Protein AF-A0A7R9TLW1-F1 (afdb_monomer_lite)

Organism: Micromonas pusilla (NCBI:txid38833)

Foldseek 3Di:
DPPPVVVVVVVVVVVVVPPPDDDDDDDDDDDDDDDPDDDDDDDDDDPPPPDPPPDPQDAAPVNLQADPDPPRLSQPDPPDQFDPDWAFPDDDPQWTWTWTDDVPFTKIKTFGDDDDPVNLVLLSVLSSVLCVDDDQQAFHWNHWRNDPDGTITITGDQPQAFQLCCLAVVVDADDPVLLVQQLVSVVVVLVSQVVVQKDQQADARNQWTHHPVRHTHGHDSSLIDGLVVLVVVVVCVVQVDDDPVRDDDDDDDPPPPVPDDDDPCVLVVNQLDYDPQLADPCSVVVHHDDSVSNVSSSVSRSVCSNPSND

Sequence (310 aa):
RERRGRRARRREERAESAVRGRRRADRPRPSPSPSSSSPPPPPGSDPRAPSARAMPASTCFRECCVSDGDGAVNLREPAENFTPGMRLVHDGPASAVFAGRFGDVAVAVKKPRLHTKTEIDRYHVELRLMLSLRHPNVLTVCAARAHPPEYFLVFPWQAHGSVAHLTHDAGWRPTTPALLKLLRETAAALEYLHARGIVHRDVKPANVLMGADMVARLADFGLAEEEAALRASLQAAIYSTEDLEGKTVDGRYVTVPAGSSAPSGGFQRQHMVGSLAYMAPEVLMRRVATYDADAYAFGVYACEVATGVA

Radius of gyration: 31.6 Å; chains: 1; bounding box: 71×86×100 Å

pLDDT: mean 72.35, std 22.94, range [27.95, 98.56]

Structure (mmCIF, N/CA/C/O backbone):
data_AF-A0A7R9TLW1-F1
#
_entry.id   AF-A0A7R9TLW1-F1
#
loop_
_atom_site.group_PDB
_atom_site.id
_atom_site.type_symbol
_atom_site.label_atom_id
_atom_site.label_alt_id
_atom_site.label_comp_id
_atom_site.label_asym_id
_atom_site.label_entity_id
_atom_site.label_seq_id
_atom_site.pdbx_PDB_ins_code
_atom_site.Cartn_x
_atom_site.Cartn_y
_atom_site.Cartn_z
_atom_site.occupancy
_atom_site.B_iso_or_equiv
_atom_site.auth_seq_id
_atom_site.auth_comp_id
_atom_site.auth_asym_id
_atom_site.auth_atom_id
_atom_site.pdbx_PDB_model_num
ATOM 1 N N . ARG A 1 1 ? 17.643 -27.384 75.549 1.00 58.06 1 ARG A N 1
ATOM 2 C CA . ARG A 1 1 ? 17.333 -27.079 74.128 1.00 58.06 1 ARG A CA 1
ATOM 3 C C . ARG A 1 1 ? 17.560 -28.261 73.160 1.00 58.06 1 ARG A C 1
ATOM 5 O O . ARG A 1 1 ? 17.249 -28.108 71.993 1.00 58.06 1 ARG A O 1
ATOM 12 N N . GLU A 1 2 ? 17.930 -29.470 73.609 1.00 55.62 2 GLU A N 1
ATOM 13 C CA . GLU A 1 2 ? 18.156 -30.629 72.708 1.00 55.62 2 GLU A CA 1
ATOM 14 C C . GLU A 1 2 ? 17.004 -31.651 72.593 1.00 55.62 2 GLU A C 1
ATOM 16 O O . GLU A 1 2 ? 17.060 -32.565 71.774 1.00 55.62 2 GLU A O 1
ATOM 21 N N . ARG A 1 3 ? 15.907 -31.514 73.351 1.00 54.44 3 ARG A N 1
ATOM 22 C CA . ARG A 1 3 ? 14.790 -32.488 73.311 1.00 54.44 3 ARG A CA 1
ATOM 23 C C . ARG A 1 3 ? 13.669 -32.172 72.308 1.00 54.44 3 ARG A C 1
ATOM 25 O O . ARG A 1 3 ? 12.801 -33.015 72.103 1.00 54.44 3 ARG A O 1
ATOM 32 N N . ARG A 1 4 ? 13.691 -31.010 71.639 1.00 57.06 4 ARG A N 1
ATOM 33 C CA . ARG A 1 4 ? 12.694 -30.640 70.607 1.00 57.06 4 ARG A CA 1
ATOM 34 C C . ARG A 1 4 ? 13.120 -30.953 69.161 1.00 57.06 4 ARG A C 1
ATOM 36 O O . ARG A 1 4 ? 12.247 -31.108 68.321 1.00 57.06 4 ARG A O 1
ATOM 43 N N . GLY A 1 5 ? 14.412 -31.163 68.882 1.00 54.97 5 GLY A N 1
ATOM 44 C CA . GLY A 1 5 ? 14.903 -31.525 67.536 1.00 54.97 5 GLY A CA 1
ATOM 45 C C . GLY A 1 5 ? 14.776 -33.014 67.172 1.00 54.97 5 GLY A C 1
ATOM 46 O O . GLY A 1 5 ? 14.662 -33.363 66.002 1.00 54.97 5 GLY A O 1
ATOM 47 N N . ARG A 1 6 ? 14.722 -33.919 68.162 1.00 56.03 6 ARG A N 1
ATOM 48 C CA . ARG A 1 6 ? 14.677 -35.379 67.923 1.00 56.03 6 ARG A CA 1
ATOM 49 C C . ARG A 1 6 ? 13.279 -35.943 67.615 1.00 56.03 6 ARG A C 1
ATOM 51 O O . ARG A 1 6 ? 13.178 -37.085 67.175 1.00 56.03 6 ARG A O 1
ATOM 58 N N . ARG A 1 7 ? 12.203 -35.170 67.823 1.00 56.31 7 ARG A N 1
ATOM 59 C CA . ARG A 1 7 ? 10.819 -35.580 67.495 1.00 56.31 7 ARG A CA 1
ATOM 60 C C . ARG A 1 7 ? 10.363 -35.173 66.087 1.00 56.31 7 ARG A C 1
ATOM 62 O O . ARG A 1 7 ? 9.437 -35.798 65.585 1.00 56.31 7 ARG A O 1
ATOM 69 N N . ALA A 1 8 ? 11.025 -34.207 65.444 1.00 55.53 8 ALA A N 1
ATOM 70 C CA . ALA A 1 8 ? 10.722 -33.810 64.064 1.00 55.53 8 ALA A CA 1
ATOM 71 C C . ALA A 1 8 ? 11.315 -34.797 63.038 1.00 55.53 8 ALA A C 1
ATOM 73 O O . ALA A 1 8 ? 10.590 -35.291 62.182 1.00 55.53 8 ALA A O 1
ATOM 74 N N . ARG A 1 9 ? 12.575 -35.229 63.219 1.00 55.88 9 ARG A N 1
ATOM 75 C CA . ARG A 1 9 ? 13.236 -36.195 62.311 1.00 55.88 9 ARG A CA 1
ATOM 76 C C . ARG A 1 9 ? 12.608 -37.598 62.267 1.00 55.88 9 ARG A C 1
ATOM 78 O O . ARG A 1 9 ? 12.729 -38.281 61.265 1.00 55.88 9 ARG A O 1
ATOM 85 N N . ARG A 1 10 ? 11.890 -38.033 63.314 1.00 57.00 10 ARG A N 1
ATOM 86 C CA . ARG A 1 10 ? 11.230 -39.360 63.351 1.00 57.00 10 ARG A CA 1
ATOM 87 C C . ARG A 1 10 ? 9.858 -39.416 62.660 1.00 57.00 10 ARG A C 1
ATOM 89 O O . ARG A 1 10 ? 9.286 -40.503 62.573 1.00 57.00 10 ARG A O 1
ATOM 96 N N . ARG A 1 11 ? 9.306 -38.278 62.213 1.00 56.06 11 ARG A N 1
ATOM 97 C CA . ARG A 1 11 ? 8.036 -38.229 61.464 1.00 56.06 11 ARG A CA 1
ATOM 98 C C . ARG A 1 11 ? 8.233 -38.163 59.945 1.00 56.06 11 ARG A C 1
ATOM 100 O O . ARG A 1 11 ? 7.393 -38.715 59.247 1.00 56.06 11 ARG A O 1
ATOM 107 N N . GLU A 1 12 ? 9.340 -37.606 59.451 1.00 53.44 12 GLU A N 1
ATOM 108 C CA . GLU A 1 12 ? 9.666 -37.604 58.011 1.00 53.44 12 GLU A CA 1
ATOM 109 C C . GLU A 1 12 ? 10.127 -38.982 57.505 1.00 53.44 12 GLU A C 1
ATOM 111 O O . GLU A 1 12 ? 9.624 -39.455 56.490 1.00 53.44 12 GLU A O 1
ATOM 116 N N . GLU A 1 13 ? 10.941 -39.722 58.267 1.00 53.66 13 GLU A N 1
ATOM 117 C CA . GLU A 1 13 ? 11.416 -41.061 57.854 1.00 53.66 13 GLU A CA 1
ATOM 118 C C . GLU A 1 13 ? 10.307 -42.139 57.803 1.00 53.66 13 GLU A C 1
ATOM 120 O O . GLU A 1 13 ? 10.484 -43.192 57.191 1.00 53.66 13 GLU A O 1
ATOM 125 N N . ARG A 1 14 ? 9.134 -41.895 58.411 1.00 53.69 14 ARG A N 1
ATOM 126 C CA . ARG A 1 14 ? 7.968 -42.803 58.334 1.00 53.69 14 ARG A CA 1
ATOM 127 C C . ARG A 1 14 ? 7.027 -42.510 57.162 1.00 53.69 14 ARG A C 1
ATOM 129 O O . ARG A 1 14 ? 6.174 -43.348 56.883 1.00 53.69 14 ARG A O 1
ATOM 136 N N . ALA A 1 15 ? 7.178 -41.375 56.478 1.00 49.75 15 ALA A N 1
ATOM 137 C CA . ALA A 1 15 ? 6.348 -41.018 55.327 1.00 49.75 15 ALA A CA 1
ATOM 138 C C . ALA A 1 15 ? 6.947 -41.497 53.988 1.00 49.75 15 ALA A C 1
ATOM 140 O O . ALA A 1 15 ? 6.199 -41.838 53.076 1.00 49.75 15 ALA A O 1
ATOM 141 N N . GLU A 1 16 ? 8.275 -41.626 53.878 1.00 49.38 16 GLU A N 1
ATOM 142 C CA . GLU A 1 16 ? 8.933 -42.029 52.619 1.00 49.38 16 GLU A CA 1
ATOM 143 C C . GLU A 1 16 ? 9.051 -43.551 52.405 1.00 49.38 16 GLU A C 1
ATOM 145 O O . GLU A 1 16 ? 9.259 -44.009 51.281 1.00 49.38 16 GLU A O 1
ATOM 150 N N . SER A 1 17 ? 8.838 -44.372 53.440 1.00 47.97 17 SER A N 1
ATOM 151 C CA . SER A 1 17 ? 8.899 -45.841 53.320 1.00 47.97 17 SER A CA 1
ATOM 152 C C . SER A 1 17 ? 7.581 -46.483 52.832 1.00 47.97 17 SER A C 1
ATOM 154 O O . SER A 1 17 ? 7.566 -47.645 52.431 1.00 47.97 17 SER A O 1
ATOM 156 N N . ALA A 1 18 ? 6.473 -45.732 52.780 1.00 48.38 18 ALA A N 1
ATOM 157 C CA . ALA A 1 18 ? 5.151 -46.254 52.404 1.00 48.38 18 ALA A CA 1
ATOM 158 C C . ALA A 1 18 ? 4.825 -46.191 50.892 1.00 48.38 18 ALA A C 1
ATOM 160 O O . ALA A 1 18 ? 3.780 -46.687 50.480 1.00 48.38 18 ALA A O 1
ATOM 161 N N . VAL A 1 19 ? 5.701 -45.622 50.049 1.00 49.56 19 VAL A N 1
ATOM 162 C CA . VAL A 1 19 ? 5.395 -45.352 48.621 1.00 49.56 19 VAL A CA 1
ATOM 163 C C . VAL A 1 19 ? 6.225 -46.197 47.629 1.00 49.56 19 VAL A C 1
ATOM 165 O O . VAL A 1 19 ? 5.954 -46.188 46.432 1.00 49.56 19 VAL A O 1
ATOM 168 N N . ARG A 1 20 ? 7.200 -47.006 48.075 1.00 47.53 20 ARG A N 1
ATOM 169 C CA . ARG A 1 20 ? 8.130 -47.724 47.164 1.00 47.53 20 ARG A CA 1
ATOM 170 C C . ARG A 1 20 ? 8.149 -49.255 47.240 1.00 47.53 20 ARG A C 1
ATOM 172 O O . ARG A 1 20 ? 9.098 -49.874 46.771 1.00 47.53 20 ARG A O 1
ATOM 179 N N . GLY A 1 21 ? 7.093 -49.895 47.732 1.00 44.94 21 GLY A N 1
ATOM 180 C CA . GLY A 1 21 ? 7.057 -51.358 47.820 1.00 44.94 21 GLY A CA 1
ATOM 181 C C . GLY A 1 21 ? 5.678 -51.947 47.590 1.00 44.94 21 GLY A C 1
ATOM 182 O O . GLY A 1 21 ? 5.016 -52.283 48.561 1.00 44.94 21 GLY A O 1
ATOM 183 N N . ARG A 1 22 ? 5.264 -52.064 46.320 1.00 40.69 22 ARG A N 1
ATOM 184 C CA . ARG A 1 22 ? 4.324 -53.082 45.793 1.00 40.69 22 ARG A CA 1
ATOM 185 C C . ARG A 1 22 ? 4.201 -52.931 44.269 1.00 40.69 22 ARG A C 1
ATOM 187 O O . ARG A 1 22 ? 3.174 -52.558 43.717 1.00 40.69 22 ARG A O 1
ATOM 194 N N . ARG A 1 23 ? 5.305 -53.213 43.571 1.00 40.66 23 ARG A N 1
ATOM 195 C CA . ARG A 1 23 ? 5.254 -53.754 42.207 1.00 40.66 23 ARG A CA 1
ATOM 196 C C . ARG A 1 23 ? 5.308 -55.278 42.326 1.00 40.66 23 ARG A C 1
ATOM 198 O O . ARG A 1 23 ? 6.180 -55.774 43.030 1.00 40.66 23 ARG A O 1
ATOM 205 N N . ARG A 1 24 ? 4.487 -55.940 41.504 1.00 36.34 24 ARG A N 1
ATOM 206 C CA . ARG A 1 24 ? 4.525 -57.345 41.041 1.00 36.34 24 ARG A CA 1
ATOM 207 C C . ARG A 1 24 ? 3.544 -58.325 41.701 1.00 36.34 24 ARG A C 1
ATOM 209 O O . ARG A 1 24 ? 3.477 -58.426 42.915 1.00 36.34 24 ARG A O 1
ATOM 216 N N . ALA A 1 25 ? 2.920 -59.079 40.788 1.00 37.00 25 ALA A N 1
ATOM 217 C CA . ALA A 1 25 ? 2.085 -60.273 40.924 1.00 37.00 25 ALA A CA 1
ATOM 218 C C . ALA A 1 25 ? 0.644 -60.047 41.415 1.00 37.00 25 ALA A C 1
ATOM 220 O O . ALA A 1 25 ? 0.382 -60.009 42.604 1.00 37.00 25 ALA A O 1
ATOM 221 N N . ASP A 1 26 ? -0.294 -59.862 40.479 1.00 35.47 26 ASP A N 1
ATOM 222 C CA . ASP A 1 26 ? -1.123 -60.987 40.023 1.00 35.47 26 ASP A CA 1
ATOM 223 C C . ASP A 1 26 ? -1.904 -60.628 38.746 1.00 35.47 26 ASP A C 1
ATOM 225 O O . ASP A 1 26 ? -2.559 -59.592 38.645 1.00 35.47 26 ASP A O 1
ATOM 229 N N . ARG A 1 27 ? -1.782 -61.491 37.732 1.00 38.25 27 ARG A N 1
ATOM 230 C CA . ARG A 1 27 ? -2.639 -61.547 36.538 1.00 38.25 27 ARG A CA 1
ATOM 231 C C . ARG A 1 27 ? -3.479 -62.817 36.662 1.00 38.25 27 ARG A C 1
ATOM 233 O O . ARG A 1 27 ? -2.895 -63.887 36.812 1.00 38.25 27 ARG A O 1
ATOM 240 N N . PRO A 1 28 ? -4.797 -62.725 36.445 1.00 35.94 28 PRO A N 1
ATOM 241 C CA . PRO A 1 28 ? -5.417 -63.569 35.418 1.00 35.94 28 PRO A CA 1
ATOM 242 C C . PRO A 1 28 ? -6.167 -62.750 34.349 1.00 35.94 28 PRO A C 1
ATOM 244 O O . PRO A 1 28 ? -6.404 -61.555 34.490 1.00 35.94 28 PRO A O 1
ATOM 247 N N . ARG A 1 29 ? -6.449 -63.419 33.227 1.00 40.66 29 ARG A N 1
ATOM 248 C CA . ARG A 1 29 ? -6.978 -62.923 31.939 1.00 40.66 29 ARG A CA 1
ATOM 249 C C . ARG A 1 29 ? -8.498 -62.612 31.952 1.00 40.66 29 ARG A C 1
ATOM 251 O O . ARG A 1 29 ? -9.167 -62.987 32.907 1.00 40.66 29 ARG A O 1
ATOM 258 N N . PRO A 1 30 ? -9.027 -61.925 30.911 1.00 35.09 30 PRO A N 1
ATOM 259 C CA . PRO A 1 30 ? -10.236 -61.105 30.998 1.00 35.09 30 PRO A CA 1
ATOM 260 C C . PRO A 1 30 ? -11.522 -61.822 30.553 1.00 35.09 30 PRO A C 1
ATOM 262 O O . PRO A 1 30 ? -11.491 -62.701 29.694 1.00 35.09 30 PRO A O 1
ATOM 265 N N . SER A 1 31 ? -12.657 -61.360 31.078 1.00 37.34 31 SER A N 1
ATOM 266 C CA . SER A 1 31 ? -14.019 -61.633 30.595 1.00 37.34 31 SER A CA 1
ATOM 267 C C . SER A 1 31 ? -14.720 -60.302 30.253 1.00 37.34 31 SER A C 1
ATOM 269 O O . SER A 1 31 ? -14.314 -59.259 30.769 1.00 37.34 31 SER A O 1
ATOM 271 N N . PRO A 1 32 ? -15.699 -60.299 29.331 1.00 38.09 32 PRO A N 1
ATOM 272 C CA . PRO A 1 32 ? -15.930 -59.193 28.405 1.00 38.09 32 PRO A CA 1
ATOM 273 C C . PRO A 1 32 ? -16.704 -58.032 29.038 1.00 38.09 32 PRO A C 1
ATOM 275 O O . PRO A 1 32 ? -17.693 -58.229 29.740 1.00 38.09 32 PRO A O 1
ATOM 278 N N . SER A 1 33 ? -16.257 -56.810 28.756 1.00 39.19 33 SER A N 1
ATOM 279 C CA . SER A 1 33 ? -16.939 -55.565 29.112 1.00 39.19 33 SER A CA 1
ATOM 280 C C . SER A 1 33 ? -18.033 -55.209 28.092 1.00 39.19 33 SER A C 1
ATOM 282 O O . SER A 1 33 ? -17.872 -55.497 26.903 1.00 39.19 33 SER A O 1
ATOM 284 N N . PRO A 1 34 ? -19.124 -54.558 28.532 1.00 37.28 34 PRO A N 1
ATOM 285 C CA . PRO A 1 34 ? -20.303 -54.292 27.719 1.00 37.28 34 PRO A CA 1
ATOM 286 C C . PRO A 1 34 ? -20.050 -53.193 26.680 1.00 37.28 34 PRO A C 1
ATOM 288 O O . PRO A 1 34 ? -19.397 -52.184 26.945 1.00 37.28 34 PRO A O 1
ATOM 291 N N . SER A 1 35 ? -20.597 -53.410 25.488 1.00 35.78 35 SER A N 1
ATOM 292 C CA . SER A 1 35 ? -20.603 -52.497 24.349 1.00 35.78 35 SER A CA 1
ATOM 293 C C . SER A 1 35 ? -21.353 -51.201 24.667 1.00 35.78 35 SER A C 1
ATOM 295 O O . SER A 1 35 ? -22.576 -51.204 24.807 1.00 35.78 35 SER A O 1
ATOM 297 N N . SER A 1 36 ? -20.635 -50.082 24.723 1.00 35.16 36 SER A N 1
ATOM 298 C CA . SER A 1 36 ? -21.215 -48.741 24.654 1.00 35.16 36 SER A CA 1
ATOM 299 C C . SER A 1 36 ? -21.562 -48.419 23.199 1.00 35.16 36 SER A C 1
ATOM 301 O O . SER A 1 36 ? -20.723 -47.951 22.429 1.00 35.16 36 SER A O 1
ATOM 303 N N . SER A 1 37 ? -22.798 -48.720 22.811 1.00 37.41 37 SER A N 1
ATOM 304 C CA . SER A 1 37 ? -23.398 -48.302 21.547 1.00 37.41 37 SER A CA 1
ATOM 305 C C . SER A 1 37 ? -23.644 -46.791 21.558 1.00 37.41 37 SER A C 1
ATOM 307 O O . SER A 1 37 ? -24.474 -46.298 22.323 1.00 37.41 37 SER A O 1
ATOM 309 N N . SER A 1 38 ? -22.932 -46.057 20.707 1.00 41.47 38 SER A N 1
ATOM 310 C CA . SER A 1 38 ? -23.300 -44.691 20.326 1.00 41.47 38 SER A CA 1
ATOM 311 C C . SER A 1 38 ? -24.606 -44.706 19.508 1.00 41.47 38 SER A C 1
ATOM 313 O O . SER A 1 38 ? -24.835 -45.664 18.766 1.00 41.47 38 SER A O 1
ATOM 315 N N . PRO A 1 39 ? -25.475 -43.686 19.634 1.00 43.97 39 PRO A N 1
ATOM 316 C CA . PRO A 1 39 ? -26.745 -43.636 18.912 1.00 43.97 39 PRO A CA 1
ATOM 317 C C . PRO A 1 39 ? -26.536 -43.417 17.400 1.00 43.97 39 PRO A C 1
ATOM 319 O O . PRO A 1 39 ? -25.528 -42.825 17.003 1.00 43.97 39 PRO A O 1
ATOM 322 N N . PRO A 1 40 ? -27.472 -43.877 16.547 1.00 42.00 40 PRO A N 1
ATOM 323 C CA . PRO A 1 40 ? -27.379 -43.717 15.099 1.00 42.00 40 PRO A CA 1
ATOM 324 C C . PRO A 1 40 ? -27.592 -42.249 14.676 1.00 42.00 40 PRO A C 1
ATOM 326 O O . PRO A 1 40 ? -28.313 -41.513 15.356 1.00 42.00 40 PRO A O 1
ATOM 329 N N . PRO A 1 41 ? -26.989 -41.809 13.556 1.00 42.66 41 PRO A N 1
ATOM 330 C CA . PRO A 1 41 ? -27.191 -40.465 13.021 1.00 42.66 41 PRO A CA 1
ATOM 331 C C . PRO A 1 41 ? -28.621 -40.287 12.467 1.00 42.66 41 PRO A C 1
ATOM 333 O O . PRO A 1 41 ? -29.251 -41.269 12.064 1.00 42.66 41 PRO A O 1
ATOM 336 N N . PRO A 1 42 ? -29.148 -39.048 12.429 1.00 37.81 42 PRO A N 1
ATOM 337 C CA . PRO A 1 42 ? -30.483 -38.773 11.903 1.00 37.81 42 PRO A CA 1
ATOM 338 C C . PRO A 1 42 ? -30.560 -39.021 10.383 1.00 37.81 42 PRO A C 1
ATOM 340 O O . PRO A 1 42 ? -29.564 -38.834 9.679 1.00 37.81 42 PRO A O 1
ATOM 343 N N . PRO A 1 43 ? -31.729 -39.423 9.848 1.00 34.38 43 PRO A N 1
ATOM 344 C CA . PRO A 1 43 ? -31.890 -39.716 8.431 1.00 34.38 43 PRO A CA 1
ATOM 345 C C . PRO A 1 43 ? -32.194 -38.447 7.622 1.00 34.38 43 PRO A C 1
ATOM 347 O O . PRO A 1 43 ? -32.997 -37.616 8.040 1.00 34.38 43 PRO A O 1
ATOM 350 N N . GLY A 1 44 ? -31.617 -38.360 6.420 1.00 36.34 44 GLY A N 1
ATOM 351 C CA . GLY A 1 44 ? -32.102 -37.482 5.350 1.00 36.34 44 GLY A CA 1
ATOM 352 C C . GLY A 1 44 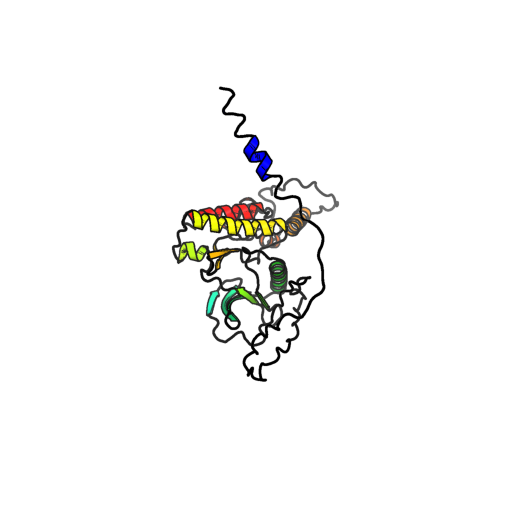? -31.177 -36.324 4.976 1.00 36.34 44 GLY A C 1
ATOM 353 O O . GLY A 1 44 ? -31.513 -35.169 5.211 1.00 36.34 44 GLY A O 1
ATOM 354 N N . SER A 1 45 ? -30.047 -36.614 4.324 1.00 32.41 45 SER A N 1
ATOM 355 C CA . SER A 1 45 ? -29.395 -35.639 3.443 1.00 32.41 45 SER A CA 1
ATOM 356 C C . SER A 1 45 ? -29.790 -35.937 1.997 1.00 32.41 45 SER A C 1
ATOM 358 O O . SER A 1 45 ? -29.447 -36.981 1.445 1.00 32.41 45 SER A O 1
ATOM 360 N N . ASP A 1 46 ? -30.551 -35.008 1.441 1.00 36.00 46 ASP A N 1
ATOM 361 C CA . ASP A 1 46 ? -31.025 -34.892 0.064 1.00 36.00 46 ASP A CA 1
ATOM 362 C C . ASP A 1 46 ? -29.967 -35.317 -0.992 1.00 36.00 46 ASP A C 1
ATOM 364 O O . ASP A 1 46 ? -28.850 -34.790 -0.977 1.00 36.00 46 ASP A O 1
ATOM 368 N N . PRO A 1 47 ? -30.259 -36.230 -1.944 1.00 34.34 47 PRO A N 1
ATOM 369 C CA . PRO A 1 47 ? -29.290 -36.691 -2.947 1.00 34.34 47 PRO A CA 1
ATOM 370 C C . PRO A 1 47 ? -29.043 -35.684 -4.093 1.00 34.34 47 PRO A C 1
ATOM 372 O O . PRO A 1 47 ? -28.639 -36.070 -5.191 1.00 34.34 47 PRO A O 1
ATOM 375 N N . ARG A 1 48 ? -29.254 -34.382 -3.866 1.00 36.38 48 ARG A N 1
ATOM 376 C CA . ARG A 1 48 ? -29.028 -33.309 -4.852 1.00 36.38 48 ARG A CA 1
ATOM 377 C C . ARG A 1 48 ? -28.118 -32.180 -4.362 1.00 36.38 48 ARG A C 1
ATOM 379 O O . ARG A 1 48 ? -28.251 -31.040 -4.796 1.00 36.38 48 ARG A O 1
ATOM 386 N N . ALA A 1 49 ? -27.122 -32.496 -3.537 1.00 27.95 49 ALA A N 1
ATOM 387 C CA . ALA A 1 49 ? -25.959 -31.620 -3.423 1.00 27.95 49 ALA A CA 1
ATOM 388 C C . ALA A 1 49 ? -25.207 -31.630 -4.771 1.00 27.95 49 ALA A C 1
ATOM 390 O O . ALA A 1 49 ? -24.783 -32.706 -5.210 1.00 27.95 49 ALA A O 1
ATOM 391 N N . PRO A 1 50 ? -25.047 -30.489 -5.471 1.00 29.84 50 PRO A N 1
ATOM 392 C CA . PRO A 1 50 ? -24.253 -30.469 -6.684 1.00 29.84 50 PRO A CA 1
ATOM 393 C C . PRO A 1 50 ? -22.819 -30.832 -6.301 1.00 29.84 50 PRO A C 1
ATOM 395 O O . PRO A 1 50 ? -22.170 -30.136 -5.521 1.00 29.84 50 PRO A O 1
ATOM 398 N N . SER A 1 51 ? -22.346 -31.957 -6.840 1.00 30.61 51 SER A N 1
ATOM 399 C CA . SER A 1 51 ? -20.928 -32.295 -6.883 1.00 30.61 51 SER A CA 1
ATOM 400 C C . SER A 1 51 ? -20.175 -31.050 -7.340 1.00 30.61 51 SER A C 1
ATOM 402 O O . SER A 1 51 ? -20.458 -30.513 -8.415 1.00 30.61 51 SER A O 1
ATOM 404 N N . ALA A 1 52 ? -19.262 -30.567 -6.497 1.00 33.19 52 ALA A N 1
ATOM 405 C CA . ALA A 1 52 ? -18.322 -29.519 -6.843 1.00 33.19 52 ALA A CA 1
ATOM 406 C C . ALA A 1 52 ? -17.445 -30.043 -7.983 1.00 33.19 52 ALA A C 1
ATOM 408 O O . ALA A 1 52 ? -16.381 -30.624 -7.772 1.00 33.19 52 ALA A O 1
ATOM 409 N N . ARG A 1 53 ? -17.939 -29.891 -9.210 1.00 28.42 53 ARG A N 1
ATOM 410 C CA . ARG A 1 53 ? -17.175 -30.119 -10.423 1.00 28.42 53 ARG A CA 1
ATOM 411 C C . ARG A 1 53 ? -16.040 -29.104 -10.363 1.00 28.42 53 ARG A C 1
ATOM 413 O O . ARG A 1 53 ? -16.286 -27.903 -10.452 1.00 28.42 53 ARG A O 1
ATOM 420 N N . ALA A 1 54 ? -14.826 -29.580 -10.100 1.00 36.75 54 ALA A N 1
ATOM 421 C CA . ALA A 1 54 ? -13.639 -28.745 -10.117 1.00 36.75 54 ALA A CA 1
ATOM 422 C C . ALA A 1 54 ? -13.551 -28.090 -11.501 1.00 36.75 54 ALA A C 1
ATOM 424 O O . ALA A 1 54 ? -13.343 -28.770 -12.506 1.00 36.75 54 ALA A O 1
ATOM 425 N N . MET A 1 55 ? -13.800 -26.781 -11.548 1.00 33.53 55 MET A N 1
ATOM 426 C CA . MET A 1 55 ? -13.527 -25.969 -12.727 1.00 33.53 55 MET A CA 1
ATOM 427 C C . MET A 1 55 ? -12.012 -26.015 -12.965 1.00 33.53 55 MET A C 1
ATOM 429 O O . MET A 1 55 ? -11.258 -25.924 -11.990 1.00 33.53 55 MET A O 1
ATOM 433 N N . PRO A 1 56 ? -11.548 -26.200 -14.212 1.00 37.97 56 PRO A N 1
ATOM 434 C CA . PRO A 1 56 ? -10.120 -26.236 -14.490 1.00 37.97 56 PRO A CA 1
ATOM 435 C C . PRO A 1 56 ? -9.481 -24.921 -14.033 1.00 37.97 56 PRO A C 1
ATOM 437 O O . PRO A 1 56 ? -10.047 -23.850 -14.249 1.00 37.97 56 PRO A O 1
ATOM 440 N N . ALA A 1 57 ? -8.321 -25.012 -13.375 1.00 45.25 5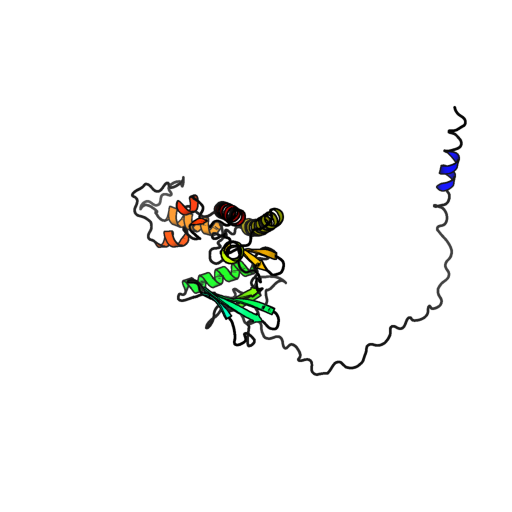7 ALA A N 1
ATOM 441 C CA . ALA A 1 57 ? -7.512 -23.850 -13.036 1.00 45.25 57 ALA A CA 1
ATOM 442 C C . ALA A 1 57 ? -7.184 -23.119 -14.337 1.00 45.25 57 ALA A C 1
ATOM 444 O O . ALA A 1 57 ? -6.479 -23.635 -15.202 1.00 45.25 57 ALA A O 1
ATOM 445 N N . SER A 1 58 ? -7.778 -21.954 -14.511 1.00 50.47 58 SER A N 1
ATOM 446 C CA . SER A 1 58 ? -7.600 -21.145 -15.693 1.00 50.47 58 SER A CA 1
ATOM 447 C C . SER A 1 58 ? -6.222 -20.482 -15.614 1.00 50.47 58 SER A C 1
ATOM 449 O O . SER A 1 58 ? -5.878 -19.774 -14.665 1.00 50.47 58 SER A O 1
ATOM 451 N N . THR A 1 59 ? -5.354 -20.839 -16.555 1.00 54.47 59 THR A N 1
ATOM 452 C CA . THR A 1 59 ? -3.933 -20.493 -16.517 1.00 54.47 59 THR A CA 1
ATOM 453 C C . THR A 1 59 ? -3.741 -18.998 -16.802 1.00 54.47 59 THR A C 1
ATOM 455 O O . THR A 1 59 ? -4.244 -18.489 -17.802 1.00 54.47 59 THR A O 1
ATOM 458 N N . CYS A 1 60 ? -2.989 -18.274 -15.955 1.00 63.97 60 CYS A N 1
ATOM 459 C CA . CYS A 1 60 ? -2.588 -16.884 -16.247 1.00 63.97 60 CYS A CA 1
ATOM 460 C C . CYS A 1 60 ? -1.901 -16.803 -17.614 1.00 63.97 60 CYS A C 1
ATOM 462 O O . CYS A 1 60 ? -1.010 -17.602 -17.889 1.00 63.97 60 CYS A O 1
ATOM 464 N N . PHE A 1 61 ? -2.207 -15.763 -18.400 1.00 63.38 61 PHE A N 1
ATOM 465 C CA . PHE A 1 61 ? -1.579 -15.478 -19.702 1.00 63.38 61 PHE A CA 1
ATOM 466 C C . PHE A 1 61 ? -0.038 -15.444 -19.669 1.00 63.38 61 PHE A C 1
ATOM 468 O O . PHE A 1 61 ? 0.610 -15.646 -20.689 1.00 63.38 61 PHE A O 1
ATOM 475 N N . ARG A 1 62 ? 0.561 -15.190 -18.498 1.00 65.50 62 ARG A N 1
ATOM 476 C CA . ARG A 1 62 ? 2.018 -15.161 -18.274 1.00 65.50 62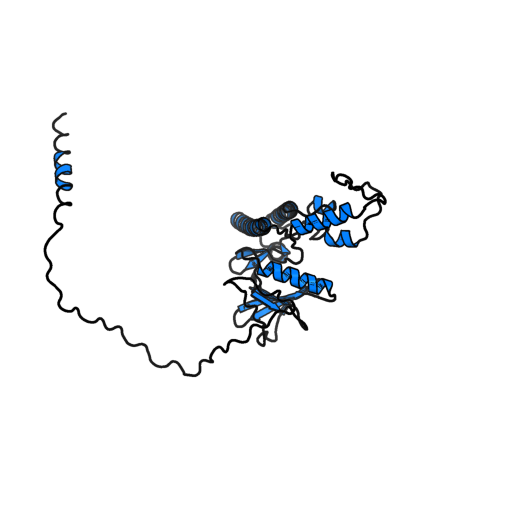 ARG A CA 1
ATOM 477 C C . ARG A 1 62 ? 2.509 -16.104 -17.181 1.00 65.50 62 ARG A C 1
ATOM 479 O O . ARG A 1 62 ? 3.552 -15.826 -16.583 1.00 65.50 62 ARG A O 1
ATOM 486 N N . GLU A 1 63 ? 1.697 -17.102 -16.827 1.00 67.06 63 GLU A N 1
ATOM 487 C CA . GLU A 1 63 ? 1.990 -18.069 -15.751 1.00 67.06 63 GLU A CA 1
ATOM 488 C C . GLU A 1 63 ? 2.360 -17.386 -14.420 1.00 67.06 63 GLU A C 1
ATOM 490 O O . GLU A 1 63 ? 3.017 -17.922 -13.541 1.00 67.06 63 GLU A O 1
ATOM 495 N N . CYS A 1 64 ? 1.905 -16.145 -14.266 1.00 66.31 64 CYS A N 1
ATOM 496 C CA . CYS A 1 64 ? 2.240 -15.239 -13.182 1.00 66.31 64 CYS A CA 1
ATOM 497 C C . CYS A 1 64 ? 1.541 -15.578 -11.861 1.00 66.31 64 CYS A C 1
ATOM 499 O O . CYS A 1 64 ? 1.880 -15.026 -10.822 1.00 66.31 64 CYS A O 1
ATOM 501 N N . CYS A 1 65 ? 0.530 -16.438 -11.944 1.00 65.38 65 CYS A N 1
ATOM 502 C CA . CYS A 1 65 ? -0.435 -16.736 -10.898 1.00 65.38 65 CYS A CA 1
ATOM 503 C C . CYS A 1 65 ? -0.076 -17.982 -10.077 1.00 65.38 65 CYS A C 1
ATOM 505 O O . CYS A 1 65 ? -0.887 -18.423 -9.268 1.00 65.38 65 CYS A O 1
ATOM 507 N N . VAL A 1 66 ? 1.100 -18.570 -10.306 1.00 59.03 66 VAL A N 1
ATOM 508 C CA . VAL A 1 66 ? 1.544 -19.797 -9.642 1.00 59.03 66 VAL A CA 1
ATOM 509 C C . VAL A 1 66 ? 2.556 -19.422 -8.563 1.00 59.03 66 VAL A C 1
ATOM 511 O O . VAL A 1 66 ? 3.544 -18.750 -8.843 1.00 59.03 66 VAL A O 1
ATOM 514 N N . SER A 1 67 ? 2.299 -19.833 -7.323 1.00 51.47 67 SER A N 1
ATOM 515 C CA . SER A 1 67 ? 3.308 -19.842 -6.262 1.00 51.47 67 SER A CA 1
ATOM 516 C C . SER A 1 67 ? 3.702 -21.296 -6.017 1.00 51.47 67 SER A C 1
ATOM 518 O O . SER A 1 67 ? 2.828 -22.087 -5.659 1.00 51.47 67 SER A O 1
ATOM 520 N N . ASP A 1 68 ? 4.972 -21.649 -6.208 1.00 47.03 68 ASP A N 1
ATOM 521 C CA . ASP A 1 68 ? 5.479 -23.002 -5.963 1.00 47.03 68 ASP A CA 1
ATOM 522 C C . ASP A 1 68 ? 5.256 -23.414 -4.492 1.00 47.03 68 ASP A C 1
ATOM 524 O O . ASP A 1 68 ? 5.806 -22.809 -3.571 1.00 47.03 68 ASP A O 1
ATOM 528 N N . GLY A 1 69 ? 4.412 -24.428 -4.262 1.00 48.91 69 GLY A N 1
ATOM 529 C CA . GLY A 1 69 ? 4.156 -25.038 -2.949 1.00 48.91 69 GLY A CA 1
ATOM 530 C C . GLY A 1 69 ? 2.672 -25.214 -2.597 1.00 48.91 69 GLY A C 1
ATOM 531 O O . GLY A 1 69 ? 1.795 -24.615 -3.220 1.00 48.91 69 GLY A O 1
ATOM 532 N N . ASP A 1 70 ? 2.395 -25.988 -1.535 1.00 42.03 70 ASP A N 1
ATOM 533 C CA . ASP A 1 70 ? 1.065 -26.328 -0.962 1.00 42.03 70 ASP A CA 1
ATOM 534 C C . ASP A 1 70 ? 0.180 -25.117 -0.579 1.00 42.03 70 ASP A C 1
ATOM 536 O O . ASP A 1 70 ? -0.923 -25.252 -0.051 1.00 42.03 70 ASP A O 1
ATOM 540 N N . GLY A 1 71 ? 0.671 -23.906 -0.832 1.00 41.97 71 GLY A N 1
ATOM 541 C CA . GLY A 1 71 ? -0.018 -22.648 -0.648 1.00 41.97 71 GLY A CA 1
ATOM 542 C C . GLY A 1 71 ? -0.522 -21.999 -1.931 1.00 41.97 71 GLY A C 1
ATOM 543 O O . GLY A 1 71 ? -0.987 -20.873 -1.795 1.00 41.97 71 GLY A O 1
ATOM 544 N N . ALA A 1 72 ? -0.414 -22.611 -3.119 1.00 42.81 72 ALA A N 1
ATOM 545 C CA . ALA A 1 72 ? -0.894 -22.035 -4.382 1.00 42.81 72 ALA A CA 1
ATOM 546 C C . ALA A 1 72 ? -2.197 -21.251 -4.168 1.00 42.81 72 ALA A C 1
ATOM 548 O O . ALA A 1 72 ? -3.236 -21.831 -3.833 1.00 42.81 72 ALA A O 1
ATOM 549 N N . VAL A 1 73 ? -2.133 -19.917 -4.288 1.00 46.66 73 VAL A N 1
ATOM 550 C CA . VAL A 1 73 ? -3.352 -19.111 -4.306 1.00 46.66 73 VAL A CA 1
ATOM 551 C C . VAL A 1 73 ? -4.038 -19.544 -5.586 1.00 46.66 73 VAL A C 1
ATOM 553 O O . VAL A 1 73 ? -3.641 -19.132 -6.671 1.00 46.66 73 VAL A O 1
ATOM 556 N N . ASN A 1 74 ? -5.007 -20.455 -5.469 1.00 45.69 74 ASN A N 1
ATOM 557 C CA . ASN A 1 74 ? -5.907 -20.785 -6.558 1.00 45.69 74 ASN A CA 1
ATOM 558 C C . ASN A 1 74 ? -6.629 -19.483 -6.872 1.00 45.69 74 ASN A C 1
ATOM 560 O O . ASN A 1 74 ? -7.636 -19.163 -6.233 1.00 45.69 74 ASN A O 1
ATOM 564 N N . LEU A 1 75 ? -6.057 -18.698 -7.786 1.00 53.97 75 LEU A N 1
ATOM 565 C CA . LEU A 1 75 ? -6.643 -17.477 -8.288 1.00 53.97 75 LEU A CA 1
ATOM 566 C C . LEU A 1 75 ? -7.863 -17.926 -9.066 1.00 53.97 75 LEU A C 1
ATOM 568 O O . LEU A 1 75 ? -7.808 -18.230 -10.251 1.00 53.97 75 LEU A O 1
ATOM 572 N N . ARG A 1 76 ? -8.960 -18.075 -8.322 1.00 52.72 76 ARG A N 1
ATOM 573 C CA . ARG A 1 76 ? -10.270 -18.362 -8.868 1.00 52.72 76 ARG A CA 1
ATOM 574 C C . ARG A 1 76 ? -10.524 -17.244 -9.852 1.00 52.72 76 ARG A C 1
ATOM 576 O O . ARG A 1 76 ? -10.697 -16.097 -9.435 1.00 52.72 76 ARG A O 1
ATOM 583 N N . GLU A 1 77 ? -10.540 -17.566 -11.137 1.00 50.16 77 GLU A N 1
ATOM 584 C CA . GLU A 1 77 ? -11.181 -16.668 -12.070 1.00 50.16 77 GLU A CA 1
ATOM 585 C C . GLU A 1 77 ? -12.620 -16.507 -11.593 1.00 50.16 77 GLU A C 1
ATOM 587 O O . GLU A 1 77 ? -13.316 -17.509 -11.386 1.00 50.16 77 GLU A O 1
ATOM 592 N N . PRO A 1 78 ? -13.087 -15.275 -11.342 1.00 52.78 78 PRO A N 1
ATOM 593 C CA . PRO A 1 78 ? -14.496 -15.066 -11.096 1.00 52.78 78 PRO A CA 1
ATOM 594 C C . PRO A 1 78 ? -15.181 -15.303 -12.442 1.00 52.78 78 PRO A C 1
ATOM 596 O O . PRO A 1 78 ? -15.270 -14.400 -13.271 1.00 52.78 78 PRO A O 1
ATOM 599 N N . ALA A 1 79 ? -15.536 -16.564 -12.698 1.00 45.94 79 ALA A N 1
ATOM 600 C CA . ALA A 1 79 ? -16.032 -16.992 -13.995 1.00 45.94 79 ALA A CA 1
ATOM 601 C C . ALA A 1 79 ? -17.416 -16.399 -14.269 1.00 45.94 79 ALA A C 1
ATOM 603 O O . ALA A 1 79 ? -17.657 -15.970 -15.380 1.00 45.94 79 ALA A O 1
ATOM 604 N N . GLU A 1 80 ? -18.281 -16.257 -13.260 1.00 45.34 80 GLU A N 1
ATOM 605 C CA . GLU A 1 80 ? -19.674 -15.832 -13.492 1.00 45.34 80 GLU A CA 1
ATOM 606 C C . GLU A 1 80 ? -20.330 -15.117 -12.287 1.00 45.34 80 GLU A C 1
ATOM 608 O O . GLU A 1 80 ? -21.451 -14.630 -12.390 1.00 45.34 80 GLU A O 1
ATOM 613 N N . ASN A 1 81 ? -19.635 -14.991 -11.145 1.00 42.66 81 ASN A N 1
ATOM 614 C CA . ASN A 1 81 ? -20.234 -14.542 -9.871 1.00 42.66 81 ASN A CA 1
ATOM 615 C C . ASN A 1 81 ? -19.867 -13.112 -9.444 1.00 42.66 81 ASN A C 1
ATOM 617 O O . ASN A 1 81 ? -20.145 -12.712 -8.313 1.00 42.66 81 ASN A O 1
ATOM 621 N N . PHE A 1 82 ? -19.223 -12.335 -10.313 1.00 52.12 82 PHE A N 1
ATOM 622 C CA . PHE A 1 82 ? -19.054 -10.902 -10.086 1.00 52.12 82 PHE A CA 1
ATOM 623 C C . PHE A 1 82 ? -20.360 -10.206 -10.487 1.00 52.12 82 PHE A C 1
ATOM 625 O O . PHE A 1 82 ? -20.600 -9.895 -11.649 1.00 52.12 82 PHE A O 1
ATOM 632 N N . THR A 1 83 ? -21.249 -10.057 -9.509 1.00 51.03 83 THR A N 1
ATOM 633 C CA . THR A 1 83 ? -22.620 -9.565 -9.688 1.00 51.03 83 THR A CA 1
ATOM 634 C C . THR A 1 83 ? -22.693 -8.144 -10.270 1.00 51.03 83 THR A C 1
ATOM 636 O O . THR A 1 83 ? -21.833 -7.311 -9.961 1.00 51.03 83 THR A O 1
ATOM 639 N N . PRO A 1 84 ? -23.773 -7.807 -11.007 1.00 45.19 84 PRO A N 1
ATOM 640 C CA . PRO A 1 84 ? -24.162 -6.419 -11.256 1.00 45.19 84 PRO A CA 1
ATOM 641 C C . PRO A 1 84 ? -24.301 -5.666 -9.922 1.00 45.19 84 PRO A C 1
ATOM 643 O O . PRO A 1 84 ? -24.864 -6.208 -8.972 1.00 45.19 84 PRO A O 1
ATOM 646 N N . GLY A 1 85 ? -23.803 -4.428 -9.836 1.00 60.22 85 GLY A N 1
ATOM 647 C CA . GLY A 1 85 ? -23.965 -3.581 -8.640 1.00 60.22 85 GLY A CA 1
ATOM 648 C C . GLY A 1 85 ? -22.693 -3.269 -7.847 1.00 60.22 85 GLY A C 1
ATOM 649 O O . GLY A 1 85 ? -22.781 -2.860 -6.691 1.00 60.22 85 GLY A O 1
ATOM 650 N N . MET A 1 86 ? -21.507 -3.425 -8.443 1.00 77.56 86 MET A N 1
ATOM 651 C CA . MET A 1 86 ? -20.291 -2.849 -7.867 1.00 77.56 86 MET A CA 1
ATOM 652 C C . MET A 1 86 ? -20.433 -1.342 -7.666 1.00 77.56 86 MET A C 1
ATOM 654 O O . MET A 1 86 ? -20.796 -0.615 -8.592 1.00 77.56 86 MET A O 1
ATOM 658 N N . ARG A 1 87 ? -20.083 -0.865 -6.471 1.00 87.12 87 ARG A N 1
ATOM 659 C CA . ARG A 1 87 ? -20.077 0.565 -6.158 1.00 87.12 87 ARG A CA 1
ATOM 660 C C . ARG A 1 87 ? -18.663 1.102 -6.284 1.00 87.12 87 ARG A C 1
ATOM 662 O O . ARG A 1 87 ? -17.757 0.589 -5.635 1.00 87.12 87 ARG A O 1
ATOM 669 N N . LEU A 1 88 ? -18.479 2.150 -7.079 1.00 88.56 88 LEU A N 1
ATOM 670 C CA . LEU A 1 88 ? -17.215 2.876 -7.140 1.00 88.56 88 LEU A CA 1
ATOM 671 C C . LEU A 1 88 ? -16.900 3.474 -5.759 1.00 88.56 88 LEU A C 1
ATOM 673 O O . LEU A 1 88 ? -17.740 4.147 -5.159 1.00 88.56 88 LEU A O 1
ATOM 677 N N . VAL A 1 89 ? -15.713 3.173 -5.240 1.00 89.19 89 VAL A N 1
ATOM 678 C CA . VAL A 1 89 ? -15.210 3.678 -3.952 1.00 89.19 89 VAL A CA 1
ATOM 679 C C . VAL A 1 89 ? -14.159 4.750 -4.187 1.00 89.19 89 VAL A C 1
ATOM 681 O O . VAL A 1 89 ? -14.139 5.748 -3.479 1.00 89.19 89 VAL A O 1
ATOM 684 N N . HIS A 1 90 ? -13.304 4.548 -5.187 1.00 88.56 90 HIS A N 1
ATOM 685 C CA . HIS A 1 90 ? -12.238 5.476 -5.529 1.00 88.56 90 HIS A CA 1
ATOM 686 C C . HIS A 1 90 ? -11.997 5.463 -7.035 1.00 88.56 90 HIS A C 1
ATOM 688 O O . HIS A 1 90 ? -11.905 4.389 -7.632 1.00 88.56 90 HIS A O 1
ATOM 694 N N . ASP A 1 91 ? -11.848 6.644 -7.629 1.00 88.69 91 ASP A N 1
ATOM 695 C CA . ASP A 1 91 ? -11.454 6.801 -9.025 1.00 88.69 91 ASP A CA 1
ATOM 696 C C . ASP A 1 91 ? -10.146 7.584 -9.116 1.00 88.69 91 ASP A C 1
ATOM 698 O O . ASP A 1 91 ? -10.112 8.795 -8.910 1.00 88.69 91 ASP A O 1
ATOM 702 N N . GLY A 1 92 ? -9.054 6.863 -9.365 1.00 85.75 92 GLY A N 1
ATOM 703 C CA . GLY A 1 92 ? -7.714 7.422 -9.446 1.00 85.75 92 GLY A CA 1
ATOM 704 C C . GLY A 1 92 ? -7.120 7.349 -10.854 1.00 85.75 92 GLY A C 1
ATOM 705 O O . GLY A 1 92 ? -7.584 6.580 -11.705 1.00 85.75 92 GLY A O 1
ATOM 706 N N . PRO A 1 93 ? -6.020 8.086 -11.092 1.00 84.50 93 PRO A N 1
ATOM 707 C CA . PRO A 1 93 ? -5.345 8.111 -12.389 1.00 84.50 93 PRO A CA 1
ATOM 708 C C . PRO A 1 93 ? -4.734 6.756 -12.775 1.00 84.50 93 PRO A C 1
ATOM 710 O O . PRO A 1 93 ? -4.708 6.416 -13.952 1.00 84.50 93 PRO A O 1
ATOM 713 N N . ALA A 1 94 ? -4.274 5.964 -11.800 1.00 84.38 94 ALA A N 1
ATOM 714 C CA . ALA A 1 94 ? -3.672 4.650 -12.045 1.00 84.38 94 ALA A CA 1
ATOM 715 C C . ALA A 1 94 ? -4.684 3.492 -11.978 1.00 84.38 94 ALA A C 1
ATOM 717 O O . ALA A 1 94 ? -4.494 2.451 -12.606 1.00 84.38 94 ALA A O 1
ATOM 718 N N . SER A 1 95 ? -5.759 3.637 -11.197 1.00 89.62 95 SER A N 1
ATOM 719 C CA . SER A 1 95 ? -6.754 2.578 -11.008 1.00 89.62 95 SER A CA 1
ATOM 720 C C . SER A 1 95 ? -8.078 3.109 -10.466 1.00 89.62 95 SER A C 1
ATOM 722 O O . SER A 1 95 ? -8.114 4.122 -9.767 1.00 89.62 95 SER A O 1
ATOM 724 N N . ALA A 1 96 ? -9.152 2.375 -10.746 1.00 90.88 96 ALA A N 1
ATOM 725 C CA . ALA A 1 96 ? -10.442 2.533 -10.087 1.00 90.88 96 ALA A CA 1
ATOM 726 C C . ALA A 1 96 ? -10.658 1.381 -9.095 1.00 90.88 96 ALA A C 1
ATOM 728 O O . ALA A 1 96 ? -10.355 0.225 -9.401 1.00 90.88 96 ALA A O 1
ATOM 729 N N . VAL A 1 97 ? -11.182 1.684 -7.910 1.00 91.88 97 VAL A N 1
ATOM 730 C CA . VAL A 1 97 ? -11.472 0.698 -6.862 1.00 91.88 97 VAL A CA 1
ATOM 731 C C . VAL A 1 97 ? -12.970 0.631 -6.630 1.00 91.88 97 VAL A C 1
ATOM 733 O O . VAL A 1 97 ? -13.627 1.645 -6.393 1.00 91.88 97 VAL A O 1
ATOM 736 N N . PHE A 1 98 ? -13.501 -0.585 -6.655 1.00 91.62 98 PHE A N 1
ATOM 737 C CA . PHE A 1 98 ? -14.914 -0.866 -6.468 1.00 91.62 98 PHE A CA 1
ATOM 738 C C . PHE A 1 98 ? -15.134 -1.721 -5.222 1.00 91.62 98 PHE A C 1
ATOM 740 O O . PHE A 1 98 ? -14.385 -2.662 -4.963 1.00 91.62 98 PHE A O 1
ATOM 747 N N . ALA A 1 99 ? -16.193 -1.430 -4.474 1.00 90.25 99 ALA A N 1
ATOM 748 C CA . ALA A 1 99 ? -16.742 -2.345 -3.487 1.00 90.25 99 ALA A CA 1
ATOM 749 C C . ALA A 1 99 ? -17.615 -3.375 -4.208 1.00 90.25 99 ALA A C 1
ATOM 751 O O . ALA A 1 99 ? -18.481 -3.016 -5.012 1.00 90.25 99 ALA A O 1
ATOM 752 N N . GLY A 1 100 ? -17.397 -4.649 -3.902 1.00 87.25 100 GLY A N 1
ATOM 753 C CA . GLY A 1 100 ? -18.142 -5.761 -4.476 1.00 87.25 100 GLY A CA 1
ATOM 754 C C . GLY A 1 100 ? -18.339 -6.896 -3.480 1.00 87.25 100 GLY A C 1
ATOM 755 O O . GLY A 1 100 ? -18.010 -6.791 -2.294 1.00 87.25 100 GLY A O 1
ATOM 756 N N . ARG A 1 101 ? -18.884 -8.004 -3.978 1.00 81.38 101 ARG A N 1
ATOM 757 C CA . ARG A 1 101 ? -19.051 -9.247 -3.225 1.00 81.38 101 ARG A CA 1
ATOM 758 C C . ARG A 1 101 ? -18.565 -10.424 -4.062 1.00 81.38 101 ARG A C 1
ATOM 760 O O . ARG A 1 101 ? -18.743 -10.433 -5.276 1.00 81.38 101 ARG A O 1
ATOM 767 N N . PHE A 1 102 ? -17.965 -11.409 -3.405 1.00 72.44 102 PHE A N 1
ATOM 768 C CA . PHE A 1 102 ? -17.655 -12.713 -3.980 1.00 72.44 102 PHE A CA 1
ATOM 769 C C . PHE A 1 102 ? -18.379 -13.776 -3.147 1.00 72.44 102 PHE A C 1
ATOM 771 O O . PHE A 1 102 ? -17.934 -14.136 -2.056 1.00 72.44 102 PHE A O 1
ATOM 778 N N . GLY A 1 103 ? -19.554 -14.206 -3.619 1.00 72.75 103 GLY A N 1
ATOM 779 C CA . GLY A 1 103 ? -20.523 -14.903 -2.768 1.00 72.75 103 GLY A CA 1
ATOM 780 C C . GLY A 1 103 ? -20.961 -14.004 -1.604 1.00 72.75 103 GLY A C 1
ATOM 781 O O . GLY A 1 103 ? -21.361 -12.857 -1.815 1.00 72.75 103 GLY A O 1
ATOM 782 N N . ASP A 1 104 ? -20.819 -14.491 -0.370 1.00 75.88 104 ASP A N 1
ATOM 783 C CA . ASP A 1 104 ? -21.145 -13.727 0.844 1.00 75.88 104 ASP A CA 1
ATOM 784 C C . ASP A 1 104 ? -20.005 -12.852 1.380 1.00 75.88 104 ASP A C 1
ATOM 786 O O . ASP A 1 104 ? -20.185 -12.106 2.346 1.00 75.88 104 ASP A O 1
ATOM 790 N N . VAL A 1 105 ? -18.832 -12.904 0.747 1.00 81.69 105 VAL A N 1
ATOM 791 C CA . VAL A 1 105 ? -17.637 -12.192 1.206 1.00 81.69 105 VAL A CA 1
ATOM 792 C C . VAL A 1 105 ? -17.576 -10.807 0.570 1.00 81.69 105 VAL A C 1
ATOM 794 O O . VAL A 1 105 ? -17.577 -10.678 -0.654 1.00 81.69 105 VAL A O 1
ATOM 797 N N . ALA A 1 106 ? -17.493 -9.763 1.397 1.00 89.06 106 ALA A N 1
ATOM 798 C CA . ALA A 1 106 ? -17.238 -8.404 0.930 1.00 89.06 106 ALA A CA 1
ATOM 799 C C . ALA A 1 106 ? -15.792 -8.273 0.429 1.00 89.06 106 ALA A C 1
ATOM 801 O O . ALA A 1 106 ? -14.845 -8.659 1.120 1.00 89.06 106 ALA A O 1
ATOM 802 N N . VAL A 1 107 ? -15.624 -7.699 -0.762 1.00 90.38 107 VAL A N 1
ATOM 803 C CA . VAL A 1 107 ? -14.318 -7.557 -1.417 1.00 90.38 107 VAL A CA 1
ATOM 804 C C . VAL A 1 107 ? -14.119 -6.157 -1.985 1.00 90.38 107 VAL A C 1
ATOM 806 O O . VAL A 1 107 ? -15.078 -5.461 -2.326 1.00 90.38 107 VAL A O 1
ATOM 809 N N . ALA A 1 108 ? -12.856 -5.762 -2.114 1.00 93.00 108 ALA A N 1
ATOM 810 C CA . ALA A 1 108 ? -12.441 -4.613 -2.905 1.00 93.00 108 ALA A CA 1
ATOM 811 C C . ALA A 1 108 ? -11.860 -5.097 -4.239 1.00 93.00 108 ALA A C 1
ATOM 813 O O . ALA A 1 108 ? -11.045 -6.019 -4.267 1.00 93.00 108 ALA A O 1
ATOM 814 N N . VAL A 1 109 ? -12.268 -4.469 -5.339 1.00 90.75 109 VAL A N 1
ATOM 815 C CA . VAL A 1 109 ? -11.828 -4.795 -6.699 1.00 90.75 109 VAL A CA 1
ATOM 816 C C . VAL A 1 109 ? -11.058 -3.604 -7.254 1.00 90.75 109 VAL A C 1
ATOM 818 O O . VAL A 1 109 ? -11.659 -2.578 -7.565 1.00 90.75 109 VAL A O 1
ATOM 821 N N . LYS A 1 110 ? -9.735 -3.730 -7.377 1.00 91.94 110 LYS A N 1
ATOM 822 C CA . LYS A 1 110 ? -8.856 -2.720 -7.987 1.00 91.94 110 LYS A CA 1
ATOM 823 C C . LYS A 1 110 ? -8.725 -3.031 -9.478 1.00 91.94 110 LYS A C 1
ATOM 825 O O . LYS A 1 110 ? -8.128 -4.043 -9.844 1.00 91.94 110 LYS A O 1
ATOM 830 N N . LYS A 1 111 ? -9.288 -2.176 -10.334 1.00 91.00 111 LYS A N 1
ATOM 831 C CA . LYS A 1 111 ? -9.144 -2.223 -11.795 1.00 91.00 111 LYS A CA 1
ATOM 832 C C . LYS A 1 111 ? -8.054 -1.229 -12.227 1.00 91.00 111 LYS A C 1
ATOM 834 O O . LYS A 1 111 ? -8.317 -0.023 -12.210 1.00 91.00 111 LYS A O 1
ATOM 839 N N . PRO A 1 112 ? -6.832 -1.682 -12.562 1.00 91.12 112 PRO A N 1
ATOM 840 C CA . PRO A 1 112 ? -5.795 -0.797 -13.083 1.00 91.12 112 PRO A CA 1
ATOM 841 C C . PRO A 1 112 ? -6.176 -0.254 -14.465 1.00 91.12 112 PRO A C 1
ATOM 843 O O . PRO A 1 112 ? -6.832 -0.930 -15.259 1.00 91.12 112 PRO A O 1
ATOM 846 N N . ARG A 1 113 ? -5.750 0.974 -14.760 1.00 89.44 113 ARG A N 1
ATOM 847 C CA . ARG A 1 113 ? -5.903 1.604 -16.075 1.00 89.44 113 ARG A CA 1
ATOM 848 C C . ARG A 1 113 ? -4.662 1.273 -16.904 1.00 89.44 113 ARG A C 1
ATOM 850 O O . ARG A 1 113 ? -3.609 1.864 -16.703 1.00 89.44 113 ARG A O 1
ATOM 857 N N . LEU A 1 114 ? -4.778 0.266 -17.770 1.00 90.25 114 LEU A N 1
ATOM 858 C CA . LEU A 1 114 ? -3.675 -0.259 -18.579 1.00 90.25 114 LEU A CA 1
ATOM 859 C C . LEU A 1 114 ? -3.910 0.092 -20.053 1.00 90.25 114 LEU A C 1
ATOM 861 O O . LEU A 1 114 ? -4.906 -0.330 -20.640 1.00 90.25 114 LEU A O 1
ATOM 865 N N . HIS A 1 115 ? -2.995 0.850 -20.651 1.00 88.94 115 HIS A N 1
ATOM 866 C CA . HIS A 1 115 ? -3.073 1.320 -22.039 1.00 88.94 115 HIS A CA 1
ATOM 867 C C . HIS A 1 115 ? -1.899 0.832 -22.892 1.00 88.94 115 HIS A C 1
ATOM 869 O O . HIS A 1 115 ? -2.003 0.740 -24.114 1.00 88.94 115 HIS A O 1
ATOM 875 N N . THR A 1 116 ? -0.776 0.509 -22.255 1.00 89.00 116 THR A N 1
ATOM 876 C CA . THR A 1 116 ? 0.474 0.138 -22.917 1.00 89.00 116 THR A CA 1
ATOM 877 C C . THR A 1 116 ? 0.945 -1.249 -22.495 1.00 89.00 116 THR A C 1
ATOM 879 O O . THR A 1 116 ? 0.647 -1.734 -21.402 1.00 89.00 116 THR A O 1
ATOM 882 N N . LYS A 1 117 ? 1.761 -1.885 -23.345 1.00 87.50 117 LYS A N 1
ATOM 883 C CA . LYS A 1 117 ? 2.425 -3.154 -23.009 1.00 87.50 117 LYS A CA 1
ATOM 884 C C . LYS A 1 117 ? 3.244 -3.039 -21.718 1.00 87.50 117 LYS A C 1
ATOM 886 O O . LYS A 1 117 ? 3.184 -3.938 -20.892 1.00 87.50 117 LYS A O 1
ATOM 891 N N . THR A 1 118 ? 3.941 -1.922 -21.517 1.00 85.75 118 THR A N 1
ATOM 892 C CA . THR A 1 118 ? 4.759 -1.671 -20.322 1.00 85.75 118 THR A CA 1
ATOM 893 C C . THR A 1 118 ? 3.929 -1.632 -19.038 1.00 85.75 118 THR A C 1
ATOM 895 O O . THR A 1 118 ? 4.369 -2.136 -18.009 1.00 85.75 118 THR A O 1
ATOM 898 N N . GLU A 1 119 ? 2.724 -1.059 -19.070 1.00 87.56 119 GLU A N 1
ATOM 899 C CA . GLU A 1 119 ? 1.818 -1.060 -17.912 1.00 87.56 119 GLU A CA 1
ATOM 900 C C . GLU A 1 119 ? 1.293 -2.468 -17.615 1.00 87.56 119 GLU A C 1
ATOM 902 O O . GLU A 1 119 ? 1.244 -2.870 -16.455 1.00 87.56 119 GLU A O 1
ATOM 907 N N . ILE A 1 120 ? 0.973 -3.248 -18.653 1.00 88.38 120 ILE A N 1
ATOM 908 C CA . ILE A 1 120 ? 0.595 -4.662 -18.504 1.00 88.38 120 ILE A CA 1
ATOM 909 C C . ILE A 1 120 ? 1.762 -5.470 -17.916 1.00 88.38 120 ILE A C 1
ATOM 911 O O . ILE A 1 120 ? 1.566 -6.267 -16.999 1.00 88.38 120 ILE A O 1
ATOM 915 N N . ASP A 1 121 ? 2.985 -5.251 -18.403 1.00 86.31 121 ASP A N 1
ATOM 916 C CA . ASP A 1 121 ? 4.194 -5.898 -17.887 1.00 86.31 121 ASP A CA 1
ATOM 917 C C . ASP A 1 121 ? 4.384 -5.594 -16.393 1.00 86.31 121 ASP A C 1
ATOM 919 O O . ASP A 1 121 ? 4.577 -6.517 -15.600 1.00 86.31 121 ASP A O 1
ATOM 923 N N . ARG A 1 122 ? 4.247 -4.321 -15.996 1.00 84.19 122 ARG A N 1
ATOM 924 C CA . ARG A 1 122 ? 4.321 -3.888 -14.591 1.00 84.19 122 ARG A CA 1
ATOM 925 C C . ARG A 1 122 ? 3.229 -4.501 -13.727 1.00 84.19 122 ARG A C 1
ATOM 927 O O . ARG A 1 122 ? 3.537 -4.965 -12.637 1.00 84.19 122 ARG A O 1
ATOM 934 N N . TYR A 1 123 ? 1.995 -4.573 -14.221 1.00 87.75 123 TYR A N 1
ATOM 935 C CA . TYR A 1 123 ? 0.903 -5.242 -13.515 1.00 87.75 123 TYR A CA 1
ATOM 936 C C . TYR A 1 123 ? 1.247 -6.704 -13.188 1.00 87.75 123 TYR A C 1
ATOM 938 O O . TYR A 1 123 ? 1.019 -7.167 -12.074 1.00 87.75 123 TYR A O 1
ATOM 946 N N . HIS A 1 124 ? 1.833 -7.440 -14.137 1.00 86.81 124 HIS A N 1
ATOM 947 C CA . HIS A 1 124 ? 2.240 -8.826 -13.897 1.00 86.81 124 HIS A CA 1
ATOM 948 C C . HIS A 1 124 ? 3.399 -8.947 -12.900 1.00 86.81 124 HIS A C 1
ATOM 950 O O . HIS A 1 124 ? 3.435 -9.917 -12.143 1.00 86.81 124 HIS A O 1
ATOM 956 N N . VAL A 1 125 ? 4.334 -7.992 -12.894 1.00 84.44 125 VAL A N 1
ATOM 957 C CA . VAL A 1 125 ? 5.404 -7.923 -11.886 1.00 84.44 125 VAL A CA 1
ATOM 958 C C . VAL A 1 125 ? 4.814 -7.650 -10.500 1.00 84.44 125 VAL A C 1
ATOM 960 O O . VAL A 1 125 ? 5.095 -8.406 -9.573 1.00 84.44 125 VAL A O 1
ATOM 963 N N . GLU A 1 126 ? 3.935 -6.651 -10.375 1.00 87.81 126 GLU A N 1
ATOM 964 C CA . GLU A 1 126 ? 3.234 -6.318 -9.126 1.00 87.81 126 GLU A CA 1
ATOM 965 C C . GLU A 1 126 ? 2.442 -7.525 -8.604 1.00 87.81 126 GLU A C 1
ATOM 967 O O . GLU A 1 126 ? 2.541 -7.880 -7.432 1.00 87.81 126 GLU A O 1
ATOM 972 N N . LEU A 1 127 ? 1.696 -8.209 -9.478 1.00 88.75 127 LEU A N 1
ATOM 973 C CA . LEU A 1 127 ? 0.926 -9.398 -9.116 1.00 88.75 127 LEU A CA 1
ATOM 974 C C . LEU A 1 127 ? 1.821 -10.527 -8.590 1.00 88.75 127 LEU A C 1
ATOM 976 O O . LEU A 1 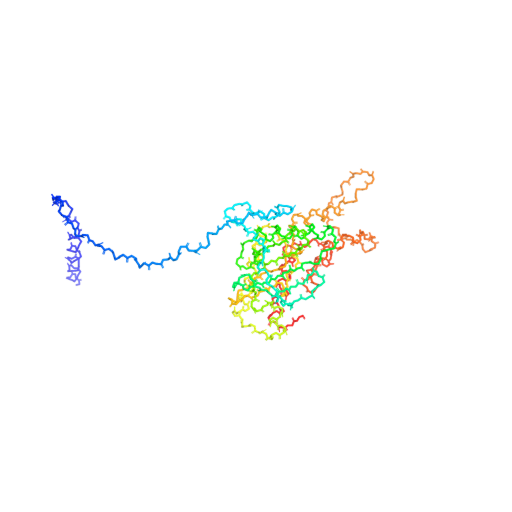127 ? 1.512 -11.101 -7.549 1.00 88.75 127 LEU A O 1
ATOM 980 N N . ARG A 1 128 ? 2.935 -10.835 -9.269 1.00 86.69 128 ARG A N 1
ATOM 981 C CA . ARG A 1 128 ? 3.884 -11.865 -8.807 1.00 86.69 128 ARG A CA 1
ATOM 982 C C . ARG A 1 128 ? 4.473 -11.519 -7.446 1.00 86.69 128 ARG A C 1
ATOM 984 O O . ARG A 1 128 ? 4.565 -12.395 -6.590 1.00 86.69 128 ARG A O 1
ATOM 991 N N . LEU A 1 129 ? 4.828 -10.250 -7.247 1.00 86.88 129 LEU A N 1
ATOM 992 C CA . LEU A 1 129 ? 5.302 -9.763 -5.961 1.00 86.88 129 LEU A CA 1
ATOM 993 C C . LEU A 1 129 ? 4.229 -9.976 -4.891 1.00 86.88 129 LEU A C 1
ATOM 995 O O . LEU A 1 129 ? 4.480 -10.667 -3.918 1.00 86.88 129 LEU A O 1
ATOM 999 N N . MET A 1 130 ? 3.005 -9.490 -5.094 1.00 89.44 130 MET A N 1
ATOM 1000 C CA . MET A 1 130 ? 1.925 -9.651 -4.111 1.00 89.44 130 MET A CA 1
ATOM 1001 C C . MET A 1 130 ? 1.617 -11.117 -3.776 1.00 89.44 130 MET A C 1
ATOM 1003 O O . MET A 1 130 ? 1.303 -11.421 -2.628 1.00 89.44 130 MET A O 1
ATOM 1007 N N . LEU A 1 131 ? 1.715 -12.030 -4.746 1.00 87.12 131 LEU A N 1
ATOM 1008 C CA . LEU A 1 131 ? 1.485 -13.463 -4.529 1.00 87.12 131 LEU A CA 1
ATOM 1009 C C . LEU A 1 131 ? 2.584 -14.143 -3.700 1.00 87.12 131 LEU A C 1
ATOM 1011 O O . LEU A 1 131 ? 2.312 -15.158 -3.053 1.00 87.12 131 LEU A O 1
ATOM 1015 N N . SER A 1 132 ? 3.805 -13.598 -3.692 1.00 87.06 132 SER A N 1
ATOM 1016 C CA . SER A 1 132 ? 4.914 -14.120 -2.884 1.00 87.06 132 SER A CA 1
ATOM 1017 C C . SER A 1 132 ? 4.877 -13.636 -1.427 1.00 87.06 132 SER A C 1
ATOM 1019 O O . SER A 1 132 ? 5.556 -14.202 -0.565 1.00 87.06 132 SER A O 1
ATOM 1021 N N . LEU A 1 133 ? 4.054 -12.626 -1.119 1.00 90.44 133 LEU A N 1
ATOM 1022 C CA . LEU A 1 133 ? 3.966 -12.013 0.204 1.00 90.44 133 LEU A CA 1
ATOM 1023 C C . LEU A 1 133 ? 2.870 -12.653 1.061 1.00 90.44 133 LEU A C 1
ATOM 1025 O O . LEU A 1 133 ? 1.712 -12.774 0.671 1.00 90.44 133 LEU A O 1
ATOM 1029 N N . ARG A 1 134 ? 3.242 -13.033 2.286 1.00 91.94 134 ARG A N 1
ATOM 1030 C CA . ARG A 1 134 ? 2.354 -13.588 3.316 1.00 91.94 134 ARG A CA 1
ATOM 1031 C C . ARG A 1 134 ? 2.734 -13.059 4.684 1.00 91.94 134 ARG A C 1
ATOM 1033 O O . ARG A 1 134 ? 3.677 -13.547 5.306 1.00 91.94 134 ARG A O 1
ATOM 1040 N N . HIS A 1 135 ? 1.973 -12.081 5.154 1.00 95.88 135 HIS A N 1
ATOM 1041 C CA . HIS A 1 135 ? 2.159 -11.483 6.468 1.00 95.88 135 HIS A CA 1
ATOM 1042 C C . HIS A 1 135 ? 0.828 -10.900 6.972 1.00 95.88 135 HIS A C 1
ATOM 1044 O O . HIS A 1 135 ? 0.100 -10.314 6.172 1.00 95.88 135 HIS A O 1
ATOM 1050 N N . PRO A 1 136 ? 0.483 -11.010 8.272 1.00 96.12 136 PRO A N 1
ATOM 1051 C CA . PRO A 1 136 ? -0.776 -10.482 8.814 1.00 96.12 136 PRO A CA 1
ATOM 1052 C C . PRO A 1 136 ? -0.976 -8.975 8.589 1.00 96.12 136 PRO A C 1
ATOM 1054 O O . PRO A 1 136 ? -2.116 -8.526 8.475 1.00 96.12 136 PRO A O 1
ATOM 1057 N N . ASN A 1 137 ? 0.118 -8.212 8.495 1.00 98.06 137 ASN A N 1
ATOM 1058 C CA . ASN A 1 137 ? 0.108 -6.765 8.256 1.00 98.06 137 ASN A CA 1
ATOM 1059 C C . ASN A 1 137 ? 0.412 -6.368 6.802 1.00 98.06 137 ASN A C 1
ATOM 1061 O O . ASN A 1 137 ? 0.665 -5.201 6.530 1.00 98.06 137 ASN A O 1
ATOM 1065 N N . VAL A 1 138 ? 0.376 -7.314 5.860 1.00 97.44 138 VAL A N 1
ATOM 1066 C CA . VAL A 1 138 ? 0.449 -7.044 4.416 1.00 97.44 138 VAL A CA 1
ATOM 1067 C C . VAL A 1 138 ? -0.882 -7.437 3.781 1.00 97.44 138 VAL A C 1
ATOM 1069 O O . VAL A 1 138 ? -1.378 -8.548 3.985 1.00 97.44 138 VAL A O 1
ATOM 1072 N N . LEU A 1 139 ? -1.488 -6.529 3.015 1.00 95.56 139 LEU A N 1
ATOM 1073 C CA . LEU A 1 139 ? -2.750 -6.801 2.339 1.00 95.56 139 LEU A CA 1
ATOM 1074 C C . LEU A 1 139 ? -2.540 -7.864 1.255 1.00 95.56 139 LEU A C 1
ATOM 1076 O O . LEU A 1 139 ? -1.890 -7.628 0.242 1.00 95.56 139 LEU A O 1
ATOM 1080 N N . THR A 1 140 ? -3.115 -9.042 1.477 1.00 90.44 140 THR A N 1
ATOM 1081 C CA . THR A 1 140 ? -2.956 -10.193 0.584 1.00 90.44 140 THR A CA 1
ATOM 1082 C C . THR A 1 140 ? -4.025 -10.183 -0.508 1.00 90.44 140 THR A C 1
ATOM 1084 O O . THR A 1 140 ? -5.212 -9.999 -0.224 1.00 90.44 140 THR A O 1
ATOM 1087 N N . VAL A 1 141 ? -3.613 -10.409 -1.757 1.00 88.06 141 VAL A N 1
ATOM 1088 C CA . VAL A 1 141 ? -4.528 -10.593 -2.891 1.00 88.06 141 VAL A CA 1
ATOM 1089 C C . VAL A 1 141 ? -5.243 -11.945 -2.783 1.00 88.06 141 VAL A C 1
ATOM 1091 O O . VAL A 1 141 ? -4.620 -12.973 -2.531 1.00 88.06 141 VAL A O 1
ATOM 1094 N N . CYS A 1 142 ? -6.564 -11.958 -2.959 1.00 83.19 142 CYS A N 1
ATOM 1095 C CA . CYS A 1 142 ? -7.371 -13.183 -2.899 1.00 83.19 142 CYS A CA 1
ATOM 1096 C C . CYS A 1 142 ? -7.622 -13.790 -4.279 1.00 83.19 142 CYS A C 1
ATOM 1098 O O . CYS A 1 142 ? -7.672 -15.008 -4.428 1.00 83.19 142 CYS A O 1
ATOM 1100 N N . ALA A 1 143 ? -7.845 -12.934 -5.272 1.00 81.56 143 ALA A N 1
ATOM 1101 C CA . ALA A 1 143 ? -8.097 -13.321 -6.651 1.00 81.56 143 ALA A CA 1
ATOM 1102 C C . ALA A 1 143 ? -7.583 -12.227 -7.587 1.00 81.56 143 ALA A C 1
ATOM 1104 O O . ALA A 1 143 ? -7.447 -11.067 -7.197 1.00 81.56 143 ALA A O 1
ATOM 1105 N N . ALA A 1 144 ? -7.307 -12.588 -8.831 1.00 85.38 144 ALA A N 1
ATOM 1106 C CA . ALA A 1 144 ? -6.852 -11.661 -9.849 1.00 85.38 144 ALA A CA 1
ATOM 1107 C C . ALA A 1 144 ? -7.335 -12.146 -11.211 1.00 85.38 144 ALA A C 1
ATOM 1109 O O . ALA A 1 144 ? -7.419 -13.352 -11.447 1.00 85.38 144 ALA A O 1
ATOM 1110 N N . ARG A 1 145 ? -7.606 -11.206 -12.114 1.00 84.62 145 ARG A N 1
ATOM 1111 C CA . ARG A 1 145 ? -7.683 -11.483 -13.546 1.00 84.62 145 ARG A CA 1
ATOM 1112 C C . ARG A 1 145 ? -6.500 -10.810 -14.215 1.00 84.62 145 ARG A C 1
ATOM 1114 O O . ARG A 1 145 ? -6.352 -9.595 -14.134 1.00 84.62 145 ARG A O 1
ATOM 1121 N N . ALA A 1 146 ? -5.663 -11.629 -14.842 1.00 85.62 146 ALA A N 1
ATOM 1122 C CA . ALA A 1 146 ? -4.366 -11.238 -15.380 1.00 85.62 146 ALA A CA 1
ATOM 1123 C C . ALA A 1 146 ? -4.237 -11.576 -16.875 1.00 85.62 146 ALA A C 1
ATOM 1125 O O . ALA A 1 146 ? -3.171 -11.968 -17.342 1.00 85.62 146 ALA A O 1
ATOM 1126 N N . HIS A 1 147 ? -5.331 -11.491 -17.630 1.00 82.81 147 HIS A N 1
ATOM 1127 C CA . HIS A 1 147 ? -5.332 -11.728 -19.071 1.00 82.81 147 HIS A CA 1
ATOM 1128 C C . HIS A 1 147 ? -6.439 -10.908 -19.751 1.00 82.81 147 HIS A C 1
ATOM 1130 O O . HIS A 1 147 ? -7.441 -10.599 -19.109 1.00 82.81 147 HIS A O 1
ATOM 1136 N N . PRO A 1 148 ? -6.313 -10.583 -21.050 1.00 81.75 148 PRO A N 1
ATOM 1137 C CA . PRO A 1 148 ? -7.350 -9.850 -21.775 1.00 81.75 148 PRO A CA 1
ATOM 1138 C C . PRO A 1 148 ? -8.710 -10.581 -21.761 1.00 81.75 148 PRO A C 1
ATOM 1140 O O . PRO A 1 148 ? -8.728 -11.814 -21.706 1.00 81.75 148 PRO A O 1
ATOM 1143 N N . PRO A 1 149 ? -9.846 -9.861 -21.851 1.00 81.56 149 PRO A N 1
ATOM 1144 C CA . PRO A 1 149 ? -9.965 -8.415 -22.078 1.00 81.56 149 PRO A CA 1
ATOM 1145 C C . PRO A 1 149 ? -9.949 -7.551 -20.804 1.00 81.56 149 PRO A C 1
ATOM 1147 O O . PRO A 1 149 ? -9.938 -6.329 -20.912 1.00 81.56 149 PRO A O 1
ATOM 1150 N N . GLU A 1 150 ? -9.949 -8.142 -19.608 1.00 83.25 150 GLU A N 1
ATOM 1151 C CA . GLU A 1 150 ? -10.065 -7.404 -18.345 1.00 83.25 150 GLU A CA 1
ATOM 1152 C C . GLU A 1 150 ? -8.913 -7.709 -17.388 1.00 83.25 150 GLU A C 1
ATOM 1154 O O . GLU A 1 150 ? -8.553 -8.861 -17.187 1.00 83.25 150 GLU A O 1
ATOM 1159 N N . TYR A 1 151 ? -8.409 -6.680 -16.706 1.00 88.06 151 TYR A N 1
ATOM 1160 C CA . TYR A 1 151 ? -7.407 -6.821 -15.652 1.00 88.06 151 TYR A CA 1
ATOM 1161 C C . TYR A 1 151 ? -7.958 -6.288 -14.335 1.00 88.06 151 TYR A C 1
ATOM 1163 O O . TYR A 1 151 ? -8.505 -5.184 -14.296 1.00 88.06 151 TYR A O 1
ATOM 1171 N N . PHE A 1 152 ? -7.824 -7.056 -13.253 1.00 88.69 152 PHE A N 1
ATOM 1172 C CA . PHE A 1 152 ? -8.182 -6.591 -11.911 1.00 88.69 152 PHE A CA 1
ATOM 1173 C C . PHE A 1 152 ? -7.562 -7.439 -10.804 1.00 88.69 152 PHE A C 1
ATOM 1175 O O . PHE A 1 152 ? -7.154 -8.581 -11.011 1.00 88.69 152 PHE A O 1
ATOM 1182 N N . LEU A 1 153 ? -7.528 -6.868 -9.606 1.00 88.94 153 LEU A N 1
ATOM 1183 C CA . LEU A 1 153 ? -7.102 -7.512 -8.369 1.00 88.94 153 LEU A CA 1
ATOM 1184 C C . LEU A 1 153 ? -8.251 -7.469 -7.368 1.00 88.94 153 LEU A C 1
ATOM 1186 O O . LEU A 1 153 ? -8.969 -6.471 -7.283 1.00 88.94 153 LEU A O 1
ATOM 1190 N N . VAL A 1 154 ? -8.415 -8.544 -6.609 1.00 88.50 154 VAL A N 1
ATOM 1191 C CA . VAL A 1 154 ? -9.459 -8.695 -5.599 1.00 88.50 154 VAL A CA 1
ATOM 1192 C C . VAL A 1 154 ? -8.805 -8.851 -4.236 1.00 88.50 154 VAL A C 1
ATOM 1194 O O . VAL A 1 154 ? -7.989 -9.749 -4.028 1.00 88.50 154 VAL A O 1
ATOM 1197 N N . PHE A 1 155 ? -9.209 -8.001 -3.300 1.00 91.62 155 PHE A N 1
ATOM 1198 C CA . PHE A 1 155 ? -8.710 -7.971 -1.930 1.00 91.62 155 PHE A CA 1
ATOM 1199 C C . PHE A 1 155 ? -9.856 -8.148 -0.927 1.00 91.62 155 PHE A C 1
ATOM 1201 O O . PHE A 1 155 ? -11.004 -7.805 -1.242 1.00 91.62 155 PHE A O 1
ATOM 1208 N N . PRO A 1 156 ? -9.571 -8.614 0.302 1.00 91.69 156 PRO A N 1
ATOM 1209 C CA . PRO A 1 156 ? -10.540 -8.562 1.388 1.00 91.69 156 PRO A CA 1
ATOM 1210 C C . PRO A 1 156 ? -10.969 -7.117 1.651 1.00 91.69 156 PRO A C 1
ATOM 1212 O O . PRO A 1 156 ? -10.123 -6.219 1.720 1.00 91.69 156 PRO A O 1
ATOM 1215 N N . TRP A 1 157 ? -12.271 -6.890 1.836 1.00 93.38 157 TRP A N 1
ATOM 1216 C CA . TRP A 1 157 ? -12.785 -5.560 2.154 1.00 93.38 157 TRP A CA 1
ATOM 1217 C C . TRP A 1 157 ? -12.224 -5.034 3.484 1.00 93.38 157 TRP A C 1
ATOM 1219 O O . TRP A 1 157 ? -12.293 -5.709 4.511 1.00 93.38 157 TRP A O 1
ATOM 1229 N N . GLN A 1 158 ? -11.701 -3.808 3.466 1.00 95.81 158 GLN A N 1
ATOM 1230 C CA . GLN A 1 158 ? -11.176 -3.124 4.648 1.00 95.81 158 GLN A CA 1
ATOM 1231 C C . GLN A 1 158 ? -12.222 -2.120 5.138 1.00 95.81 158 GLN A C 1
ATOM 1233 O O . GLN A 1 158 ? -12.384 -1.045 4.563 1.00 95.81 158 GLN A O 1
ATOM 1238 N N . ALA A 1 159 ? -12.984 -2.511 6.165 1.00 93.50 159 ALA A N 1
ATOM 1239 C CA . ALA A 1 159 ? -14.200 -1.815 6.594 1.00 93.50 159 ALA A CA 1
ATOM 1240 C C . ALA A 1 159 ? -13.992 -0.354 7.015 1.00 93.50 159 ALA A C 1
ATOM 1242 O O . ALA A 1 159 ? -14.921 0.441 6.893 1.00 93.50 159 ALA A O 1
ATOM 1243 N N . HIS A 1 160 ? -12.792 -0.007 7.477 1.00 94.69 160 HIS A N 1
ATOM 1244 C CA . HIS A 1 160 ? -12.458 1.338 7.934 1.00 94.69 160 HIS A CA 1
ATOM 1245 C C . HIS A 1 160 ? -11.669 2.150 6.898 1.00 94.69 160 HIS A C 1
ATOM 1247 O O . HIS A 1 160 ? -11.289 3.283 7.171 1.00 94.69 160 HIS A O 1
ATOM 1253 N N . GLY A 1 161 ? -11.451 1.604 5.697 1.00 94.94 161 GLY A N 1
ATOM 1254 C CA . GLY A 1 161 ? -10.715 2.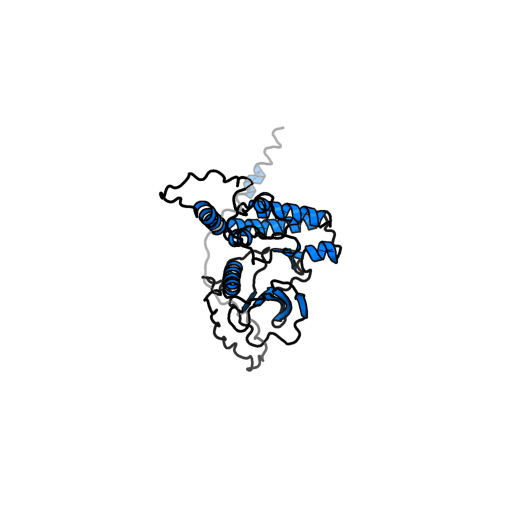288 4.638 1.00 94.94 161 GLY A CA 1
ATOM 1255 C C . GLY A 1 161 ? -9.233 2.463 4.970 1.00 94.94 161 GLY A C 1
ATOM 1256 O O . GLY A 1 161 ? -8.623 1.597 5.603 1.00 94.94 161 GLY A O 1
ATOM 1257 N N . SER A 1 162 ? -8.645 3.559 4.488 1.00 96.88 162 SER A N 1
ATOM 1258 C CA . SER A 1 162 ? -7.243 3.903 4.730 1.00 96.88 162 SER A CA 1
ATOM 1259 C C . SER A 1 162 ? -7.056 4.680 6.030 1.00 96.88 162 SER A C 1
ATOM 1261 O O . SER A 1 162 ? -7.965 5.353 6.517 1.00 96.88 162 SER A O 1
ATOM 1263 N N . VAL A 1 163 ? -5.843 4.645 6.577 1.00 97.12 163 VAL A N 1
ATOM 1264 C CA . VAL A 1 163 ? -5.480 5.457 7.744 1.00 97.12 163 VAL A CA 1
ATOM 1265 C C . VAL A 1 163 ? -5.562 6.951 7.422 1.00 97.12 163 VAL A C 1
ATOM 1267 O O . VAL A 1 163 ? -5.919 7.732 8.301 1.00 97.12 163 VAL A O 1
ATOM 1270 N N . ALA A 1 164 ? -5.314 7.353 6.170 1.00 96.00 164 ALA A N 1
ATOM 1271 C CA . ALA A 1 164 ? -5.516 8.736 5.731 1.00 96.00 164 ALA A CA 1
ATOM 1272 C C . ALA A 1 164 ? -6.990 9.147 5.851 1.00 96.00 164 ALA A C 1
ATOM 1274 O O . ALA A 1 164 ? -7.286 10.167 6.468 1.00 96.00 164 ALA A O 1
ATOM 1275 N N . HIS A 1 165 ? -7.913 8.315 5.351 1.00 95.06 165 HIS A N 1
ATOM 1276 C CA . HIS A 1 165 ? -9.353 8.551 5.486 1.00 95.06 165 HIS A CA 1
ATOM 1277 C C . HIS A 1 165 ? -9.775 8.614 6.958 1.00 95.06 165 HIS A C 1
ATOM 1279 O O . HIS A 1 165 ? -10.481 9.531 7.372 1.00 95.06 165 HIS A O 1
ATOM 1285 N N . LEU A 1 166 ? -9.295 7.672 7.776 1.00 94.81 166 LEU A N 1
ATOM 1286 C CA . LEU A 1 166 ? -9.572 7.674 9.210 1.00 94.81 166 LEU A CA 1
ATOM 1287 C C . LEU A 1 166 ? -9.113 8.976 9.873 1.00 94.81 166 LEU A C 1
ATOM 1289 O O . LEU A 1 166 ? -9.878 9.593 10.608 1.00 94.81 166 LEU A O 1
ATOM 1293 N N . THR A 1 167 ? -7.883 9.401 9.603 1.00 95.00 167 THR A N 1
ATOM 1294 C CA . THR A 1 167 ? -7.264 10.560 10.257 1.00 95.00 167 THR A CA 1
ATOM 1295 C C . THR A 1 167 ? -7.908 11.876 9.824 1.00 95.00 167 THR A C 1
ATOM 1297 O O . THR A 1 167 ? -8.217 12.714 10.678 1.00 95.00 167 THR A O 1
ATOM 1300 N N . HIS A 1 168 ? -8.137 12.056 8.523 1.00 94.62 168 HIS A N 1
ATOM 1301 C CA . HIS A 1 168 ? -8.488 13.361 7.953 1.00 94.62 168 HIS A CA 1
ATOM 1302 C C . HIS A 1 168 ? -9.977 13.531 7.667 1.00 94.62 168 HIS A C 1
ATOM 1304 O O . HIS A 1 168 ? -10.508 14.612 7.906 1.00 94.62 168 HIS A O 1
ATOM 1310 N N . ASP A 1 169 ? -10.670 12.472 7.245 1.00 93.94 169 ASP A N 1
ATOM 1311 C CA . ASP A 1 169 ? -12.086 12.561 6.868 1.00 93.94 169 ASP A CA 1
ATOM 1312 C C . ASP A 1 169 ? -13.004 12.123 8.014 1.00 93.94 169 ASP A C 1
ATOM 1314 O O . ASP A 1 169 ? -14.002 12.776 8.313 1.00 93.94 169 ASP A O 1
ATOM 1318 N N . ALA A 1 170 ? -12.663 11.017 8.685 1.00 93.06 170 ALA A N 1
ATOM 1319 C CA . ALA A 1 170 ? -13.444 10.495 9.807 1.00 93.06 170 ALA A CA 1
ATOM 1320 C C . ALA A 1 170 ? -13.087 11.158 11.151 1.00 93.06 170 ALA A C 1
ATOM 1322 O O . ALA A 1 170 ? -13.716 10.866 12.169 1.00 93.06 170 ALA A O 1
ATOM 1323 N N . GLY A 1 171 ? -12.068 12.027 11.173 1.00 90.94 171 GLY A N 1
ATOM 1324 C CA . GLY A 1 171 ? -11.627 12.737 12.376 1.00 90.94 171 GLY A CA 1
ATOM 1325 C C . GLY A 1 171 ? -11.090 11.816 13.475 1.00 90.94 171 GLY A C 1
ATOM 1326 O O . GLY A 1 171 ? -11.113 12.177 14.653 1.00 90.94 171 GLY A O 1
ATOM 1327 N N . TRP A 1 172 ? -10.619 10.617 13.123 1.00 93.62 172 TRP A N 1
ATOM 1328 C CA . TRP A 1 172 ? -10.071 9.670 14.083 1.00 93.62 172 TRP A CA 1
ATOM 1329 C C . TRP A 1 172 ? -8.829 10.260 14.752 1.00 93.62 172 TRP A C 1
ATOM 1331 O O . TRP A 1 172 ? -7.897 10.732 14.096 1.00 93.62 172 TRP A O 1
ATOM 1341 N N . ARG A 1 173 ? -8.819 10.244 16.084 1.00 93.25 173 ARG A N 1
ATOM 1342 C CA . ARG A 1 173 ? -7.674 10.633 16.909 1.00 93.25 173 ARG A CA 1
ATOM 1343 C C . ARG A 1 173 ? -7.320 9.447 17.800 1.00 93.25 173 ARG A C 1
ATOM 1345 O O . ARG A 1 173 ? -8.013 9.213 18.794 1.00 93.25 173 ARG A O 1
ATOM 1352 N N . PRO A 1 174 ? -6.321 8.633 17.418 1.00 92.88 174 PRO A N 1
ATOM 1353 C CA . PRO A 1 174 ? -6.001 7.426 18.159 1.00 92.88 174 PRO A CA 1
ATOM 1354 C C . PRO A 1 174 ? -5.497 7.760 19.562 1.00 92.88 174 PRO A C 1
ATOM 1356 O O . PRO A 1 174 ? -4.715 8.687 19.764 1.00 92.88 174 PRO A O 1
ATOM 1359 N N . THR A 1 175 ? -5.892 6.949 20.541 1.00 96.31 175 THR A N 1
ATOM 1360 C CA . THR A 1 175 ? -5.227 6.943 21.848 1.00 96.31 175 THR A CA 1
ATOM 1361 C C . THR A 1 175 ? -3.777 6.487 21.685 1.00 96.31 175 THR A C 1
ATOM 1363 O O . THR A 1 175 ? -3.457 5.766 20.737 1.00 96.31 175 THR A O 1
ATOM 1366 N N . THR A 1 176 ? -2.893 6.827 22.626 1.00 96.12 176 THR A N 1
ATOM 1367 C CA . THR A 1 176 ? -1.487 6.388 22.576 1.00 96.12 176 THR A CA 1
ATOM 1368 C C . THR A 1 176 ? -1.340 4.873 22.357 1.00 96.12 176 THR A C 1
ATOM 1370 O O . THR A 1 176 ? -0.564 4.486 21.484 1.00 96.12 176 THR A O 1
ATOM 1373 N N . PRO A 1 177 ? -2.101 3.986 23.036 1.00 97.56 177 PRO A N 1
ATOM 1374 C CA . PRO A 1 177 ? -2.032 2.550 22.758 1.00 97.56 177 PRO A CA 1
ATOM 1375 C C . PRO A 1 177 ? -2.485 2.168 21.341 1.00 97.56 177 PRO A C 1
ATOM 1377 O O . PRO A 1 177 ? -1.876 1.295 20.726 1.00 97.56 177 PRO A O 1
ATOM 1380 N N . ALA A 1 178 ? -3.530 2.812 20.809 1.00 96.06 178 ALA A N 1
ATOM 1381 C CA . ALA A 1 178 ? -4.019 2.547 19.456 1.00 96.06 178 ALA A CA 1
ATOM 1382 C C . ALA A 1 178 ? -3.014 3.009 18.391 1.00 96.06 178 ALA A C 1
ATOM 1384 O O . ALA A 1 178 ? -2.749 2.271 17.442 1.00 96.06 178 ALA A O 1
ATOM 1385 N N . LEU A 1 179 ? -2.403 4.181 18.590 1.00 96.94 179 LEU A N 1
ATOM 1386 C CA . LEU A 1 179 ? -1.336 4.699 17.738 1.00 96.94 179 LEU A CA 1
ATOM 1387 C C . LEU A 1 179 ? -0.129 3.755 17.748 1.00 96.94 179 LEU A C 1
ATOM 1389 O O . LEU A 1 179 ? 0.323 3.324 16.694 1.00 96.94 179 LEU A O 1
ATOM 1393 N N . LEU A 1 180 ? 0.357 3.358 18.927 1.00 97.88 180 LEU A N 1
ATOM 1394 C CA . LEU A 1 180 ? 1.494 2.439 19.034 1.00 97.88 180 LEU A CA 1
ATOM 1395 C C . LEU A 1 180 ? 1.202 1.071 18.402 1.00 97.88 180 LEU A C 1
ATOM 1397 O O . LEU A 1 180 ? 2.081 0.502 17.758 1.00 97.88 180 LEU A O 1
ATOM 1401 N N . LYS A 1 181 ? -0.025 0.549 18.539 1.00 97.88 181 LYS A N 1
ATOM 1402 C CA . LYS A 1 181 ? -0.450 -0.685 17.857 1.00 97.88 181 LYS A CA 1
ATOM 1403 C C . LYS A 1 181 ? -0.365 -0.531 16.337 1.00 97.88 181 LYS A C 1
ATOM 1405 O O . LYS A 1 181 ? 0.238 -1.381 15.689 1.00 97.88 181 LYS A O 1
ATOM 1410 N N . LEU A 1 182 ? -0.936 0.545 15.797 1.00 98.00 182 LEU A N 1
ATOM 1411 C CA . LEU A 1 182 ? -0.936 0.858 14.368 1.00 98.00 182 LEU A CA 1
ATOM 1412 C C . LEU A 1 182 ? 0.492 0.978 13.805 1.00 98.00 182 LEU A C 1
ATOM 1414 O O . LEU A 1 182 ? 0.818 0.361 12.789 1.00 98.00 182 LEU A O 1
ATOM 1418 N N . LEU A 1 183 ? 1.353 1.732 14.492 1.00 98.19 183 LEU A N 1
ATOM 1419 C CA . LEU A 1 183 ? 2.743 1.933 14.086 1.00 98.19 183 LEU A CA 1
ATOM 1420 C C . LEU A 1 183 ? 3.541 0.631 14.144 1.00 98.19 183 LEU A C 1
ATOM 1422 O O . LEU A 1 183 ? 4.256 0.316 13.199 1.00 98.19 183 LEU A O 1
ATOM 1426 N N . ARG A 1 184 ? 3.371 -0.167 15.204 1.00 98.56 184 ARG A N 1
ATOM 1427 C CA . ARG A 1 184 ? 4.016 -1.480 15.328 1.00 98.56 184 ARG A CA 1
ATOM 1428 C C . ARG A 1 184 ? 3.592 -2.431 14.210 1.00 98.56 184 ARG A C 1
ATOM 1430 O O . ARG A 1 184 ? 4.429 -3.134 13.662 1.00 98.56 184 ARG A O 1
ATOM 1437 N N . GLU A 1 185 ? 2.304 -2.476 13.889 1.00 98.56 185 GLU A N 1
ATOM 1438 C CA . GLU A 1 185 ? 1.769 -3.337 12.826 1.00 98.56 185 GLU A CA 1
ATOM 1439 C C . GLU A 1 185 ? 2.295 -2.934 11.445 1.00 98.56 185 GLU A C 1
ATOM 1441 O O . GLU A 1 185 ? 2.691 -3.792 10.659 1.00 98.56 185 GLU A O 1
ATOM 1446 N N . THR A 1 186 ? 2.377 -1.631 11.178 1.00 98.38 186 THR A N 1
ATOM 1447 C CA . THR A 1 186 ? 2.968 -1.115 9.937 1.00 98.38 186 THR A CA 1
ATOM 1448 C C . THR A 1 186 ? 4.474 -1.399 9.879 1.00 98.38 186 THR A C 1
ATOM 1450 O O . THR A 1 186 ? 4.968 -1.863 8.855 1.00 98.38 186 THR A O 1
ATOM 1453 N N . ALA A 1 187 ? 5.200 -1.216 10.986 1.00 98.38 187 ALA A N 1
ATOM 1454 C CA . ALA A 1 187 ? 6.624 -1.538 11.074 1.00 98.38 187 ALA A CA 1
ATOM 1455 C C . ALA A 1 187 ? 6.899 -3.036 10.859 1.00 98.38 187 ALA A C 1
ATOM 1457 O O . ALA A 1 187 ? 7.823 -3.379 10.131 1.00 98.38 187 ALA A O 1
ATOM 1458 N N . ALA A 1 188 ? 6.063 -3.925 11.407 1.00 98.56 188 ALA A N 1
ATOM 1459 C CA . ALA A 1 188 ? 6.175 -5.367 11.180 1.00 98.56 188 ALA A CA 1
ATOM 1460 C C . ALA A 1 188 ? 5.978 -5.740 9.698 1.00 98.56 188 ALA A C 1
ATOM 1462 O O . ALA A 1 188 ? 6.637 -6.643 9.186 1.00 98.56 188 ALA A O 1
ATOM 1463 N N . ALA A 1 189 ? 5.095 -5.032 8.982 1.00 98.31 189 ALA A N 1
ATOM 1464 C CA . ALA A 1 189 ? 4.951 -5.200 7.537 1.00 98.31 189 ALA A CA 1
ATOM 1465 C C . ALA A 1 189 ? 6.220 -4.776 6.781 1.00 98.31 189 ALA A C 1
ATOM 1467 O O . ALA A 1 189 ? 6.664 -5.502 5.895 1.00 98.31 189 ALA A O 1
ATOM 1468 N N . LEU A 1 190 ? 6.815 -3.632 7.138 1.00 98.12 190 LEU A N 1
ATOM 1469 C CA . LEU A 1 190 ? 8.045 -3.140 6.509 1.00 98.12 190 LEU A CA 1
ATOM 1470 C C . LEU A 1 190 ? 9.236 -4.057 6.793 1.00 98.12 190 LEU A C 1
ATOM 1472 O O . LEU A 1 190 ? 9.921 -4.456 5.859 1.00 98.12 190 LEU A O 1
ATOM 1476 N N . GLU A 1 191 ? 9.420 -4.482 8.044 1.00 98.19 191 GLU A N 1
ATOM 1477 C CA . GLU A 1 191 ? 10.452 -5.451 8.428 1.00 98.19 191 GLU A CA 1
ATOM 1478 C C . GLU A 1 191 ? 10.338 -6.742 7.601 1.00 98.19 191 GLU A C 1
ATOM 1480 O O . GLU A 1 191 ? 11.330 -7.243 7.070 1.00 98.19 191 GLU A O 1
ATOM 1485 N N . TYR A 1 192 ? 9.114 -7.250 7.421 1.00 98.19 192 TYR A N 1
ATOM 1486 C CA . TYR A 1 192 ? 8.850 -8.434 6.605 1.00 98.19 192 TYR A CA 1
ATOM 1487 C C . TYR A 1 192 ? 9.269 -8.269 5.132 1.00 98.19 192 TYR A C 1
ATOM 1489 O O . TYR A 1 192 ? 9.792 -9.224 4.540 1.00 98.19 192 TYR A O 1
ATOM 1497 N N . LEU A 1 193 ? 9.025 -7.091 4.542 1.00 96.56 193 LEU A N 1
ATOM 1498 C CA . LEU A 1 193 ? 9.413 -6.756 3.166 1.00 96.56 193 LEU A CA 1
ATOM 1499 C C . LEU A 1 193 ? 10.928 -6.588 3.039 1.00 96.56 193 LEU A C 1
ATOM 1501 O O . LEU A 1 193 ? 11.545 -7.184 2.156 1.00 96.56 193 LEU A O 1
ATOM 1505 N N . HIS A 1 194 ? 11.534 -5.835 3.955 1.00 96.12 194 HIS A N 1
ATOM 1506 C CA . HIS A 1 194 ? 12.968 -5.548 3.961 1.00 96.12 194 HIS A CA 1
ATOM 1507 C C . HIS A 1 194 ? 13.787 -6.830 4.138 1.00 96.12 194 HIS A C 1
ATOM 1509 O O . HIS A 1 194 ? 14.764 -7.040 3.425 1.00 96.12 194 HIS A O 1
ATOM 1515 N N . ALA A 1 195 ? 13.329 -7.766 4.978 1.00 95.56 195 ALA A N 1
ATOM 1516 C CA . ALA A 1 195 ? 13.941 -9.091 5.125 1.00 95.56 195 ALA A CA 1
ATOM 1517 C C . ALA A 1 195 ? 13.916 -9.942 3.836 1.00 95.56 195 ALA A C 1
ATOM 1519 O O . ALA A 1 195 ? 14.641 -10.931 3.733 1.00 95.56 195 ALA A O 1
ATOM 1520 N N . ARG A 1 196 ? 13.081 -9.579 2.854 1.00 94.31 196 ARG A N 1
ATOM 1521 C CA . ARG A 1 196 ? 12.994 -10.201 1.519 1.00 94.31 196 ARG A CA 1
ATOM 1522 C C . ARG A 1 196 ? 13.682 -9.380 0.433 1.00 94.31 196 ARG A C 1
ATOM 1524 O O . ARG A 1 196 ? 13.571 -9.720 -0.738 1.00 94.31 196 ARG A O 1
ATOM 1531 N N . GLY A 1 197 ? 14.375 -8.312 0.811 1.00 92.56 197 GLY A N 1
ATOM 1532 C CA . GLY A 1 197 ? 15.053 -7.432 -0.126 1.00 92.56 197 GLY A CA 1
ATOM 1533 C C . GLY A 1 197 ? 14.118 -6.508 -0.903 1.00 92.56 197 GLY A C 1
ATOM 1534 O O . GLY A 1 197 ? 14.500 -6.032 -1.966 1.00 92.56 197 GLY A O 1
ATOM 1535 N N . ILE A 1 198 ? 12.891 -6.277 -0.426 1.00 93.31 198 ILE A N 1
ATOM 1536 C CA . ILE A 1 198 ? 11.881 -5.469 -1.121 1.00 93.31 198 ILE A CA 1
ATOM 1537 C C . ILE A 1 198 ? 11.785 -4.095 -0.460 1.00 93.31 198 ILE A C 1
ATOM 1539 O O . ILE A 1 198 ? 11.590 -4.015 0.749 1.00 93.31 198 ILE A O 1
ATOM 1543 N N . VAL A 1 199 ? 11.858 -3.028 -1.255 1.00 93.12 199 VAL A N 1
ATOM 1544 C CA . VAL A 1 199 ? 11.594 -1.642 -0.837 1.00 93.12 199 VAL A CA 1
ATOM 1545 C C . VAL A 1 199 ? 10.194 -1.250 -1.312 1.00 93.12 199 VAL A C 1
ATOM 1547 O O . VAL A 1 199 ? 9.866 -1.457 -2.481 1.00 93.12 199 VAL A O 1
ATOM 1550 N N . HIS A 1 200 ? 9.357 -0.683 -0.440 1.00 94.81 200 HIS A N 1
ATOM 1551 C CA . HIS A 1 200 ? 7.980 -0.317 -0.790 1.00 94.81 200 HIS A CA 1
ATOM 1552 C C . HIS A 1 200 ? 7.902 0.970 -1.627 1.00 94.81 200 HIS A C 1
ATOM 1554 O O . HIS A 1 200 ? 7.103 1.044 -2.560 1.00 94.81 200 HIS A O 1
ATOM 1560 N N . ARG A 1 201 ? 8.709 1.990 -1.297 1.00 92.31 201 ARG A N 1
ATOM 1561 C CA . ARG A 1 201 ? 8.829 3.293 -1.992 1.00 92.31 201 ARG A CA 1
ATOM 1562 C C . ARG A 1 201 ? 7.596 4.213 -1.988 1.00 92.31 201 ARG A C 1
ATOM 1564 O O . ARG A 1 201 ? 7.624 5.263 -2.624 1.00 92.31 201 ARG A O 1
ATOM 1571 N N . ASP A 1 202 ? 6.518 3.864 -1.288 1.00 93.94 202 ASP A N 1
ATOM 1572 C CA . ASP A 1 202 ? 5.313 4.715 -1.183 1.00 93.94 202 ASP A CA 1
ATOM 1573 C C . ASP A 1 202 ? 4.576 4.481 0.143 1.00 93.94 202 ASP A C 1
ATOM 1575 O O . ASP A 1 202 ? 3.357 4.322 0.195 1.00 93.94 202 ASP A O 1
ATOM 1579 N N . VAL A 1 203 ? 5.336 4.408 1.237 1.00 97.06 203 VAL A N 1
ATOM 1580 C CA . VAL A 1 203 ? 4.774 4.293 2.586 1.00 97.06 203 VAL A CA 1
ATOM 1581 C C . VAL A 1 203 ? 4.094 5.611 2.950 1.00 97.06 203 VAL A C 1
ATOM 1583 O O . VAL A 1 203 ? 4.734 6.655 3.011 1.00 97.06 203 VAL A O 1
ATOM 1586 N N . LYS A 1 204 ? 2.782 5.564 3.178 1.00 96.12 204 LYS A N 1
ATOM 1587 C CA . LYS A 1 204 ? 1.956 6.721 3.551 1.00 96.12 204 LYS A CA 1
ATOM 1588 C C . LYS A 1 204 ? 0.631 6.247 4.158 1.00 96.12 204 LYS A C 1
ATOM 1590 O O . LYS A 1 204 ? 0.207 5.126 3.860 1.00 96.12 204 LYS A O 1
ATOM 1595 N N . PRO A 1 205 ? -0.088 7.077 4.933 1.00 96.88 205 PRO A N 1
ATOM 1596 C CA . PRO A 1 205 ? -1.346 6.657 5.552 1.00 96.88 205 PRO A CA 1
ATOM 1597 C C . PRO A 1 205 ? -2.442 6.257 4.549 1.00 96.88 205 PRO A C 1
ATOM 1599 O O . PRO A 1 205 ? -3.319 5.466 4.891 1.00 96.88 205 PRO A O 1
ATOM 1602 N N . ALA A 1 206 ? -2.395 6.729 3.298 1.00 95.44 206 ALA A N 1
ATOM 1603 C CA . ALA A 1 206 ? -3.326 6.292 2.251 1.00 95.44 206 ALA A CA 1
ATOM 1604 C C . ALA A 1 206 ? -3.115 4.826 1.815 1.00 95.44 206 ALA A C 1
ATOM 1606 O O . ALA A 1 206 ? -4.065 4.187 1.367 1.00 95.44 206 ALA A O 1
ATOM 1607 N N . ASN A 1 207 ? -1.904 4.290 2.004 1.00 97.06 207 ASN A N 1
ATOM 1608 C CA . ASN A 1 207 ? -1.519 2.925 1.634 1.00 97.06 207 ASN A CA 1
ATOM 1609 C C . ASN A 1 207 ? -1.544 1.956 2.829 1.00 97.06 207 ASN A C 1
ATOM 1611 O O . ASN A 1 207 ? -1.224 0.783 2.681 1.00 97.06 207 ASN A O 1
ATOM 1615 N N . VAL A 1 208 ? -1.956 2.408 4.016 1.00 98.00 208 VAL A N 1
ATOM 1616 C CA . VAL A 1 208 ? -2.219 1.532 5.164 1.00 98.00 208 VAL A CA 1
ATOM 1617 C C . VAL A 1 208 ? -3.726 1.432 5.337 1.00 98.00 208 VAL A C 1
ATOM 1619 O O . VAL A 1 208 ? -4.389 2.437 5.585 1.00 98.00 208 VAL A O 1
ATOM 1622 N N . LEU A 1 209 ? -4.281 0.231 5.189 1.00 97.81 209 LEU A N 1
ATOM 1623 C CA . LEU A 1 209 ? -5.714 -0.020 5.318 1.00 97.81 209 LEU A CA 1
ATOM 1624 C C . LEU A 1 209 ? -6.054 -0.691 6.647 1.00 97.81 209 LEU A C 1
ATOM 1626 O O . LEU A 1 209 ? -5.221 -1.382 7.238 1.00 97.81 209 LEU A O 1
ATOM 1630 N N . MET A 1 210 ? -7.298 -0.516 7.090 1.00 96.19 210 MET A N 1
ATOM 1631 C CA . MET A 1 210 ? -7.789 -1.079 8.342 1.00 96.19 210 MET A CA 1
ATOM 1632 C C . MET A 1 210 ? -9.094 -1.859 8.144 1.00 96.19 210 MET A C 1
ATOM 1634 O O . MET A 1 210 ? -10.110 -1.347 7.660 1.00 96.19 210 MET A O 1
ATOM 1638 N N . GLY A 1 211 ? -9.049 -3.138 8.513 1.00 91.81 211 GLY A N 1
ATOM 1639 C CA . GLY A 1 211 ? -10.189 -4.052 8.467 1.00 91.81 211 GLY A CA 1
ATOM 1640 C C . GLY A 1 211 ? -11.091 -3.907 9.688 1.00 91.81 211 GLY A C 1
ATOM 1641 O O . GLY A 1 211 ? -10.748 -3.211 10.636 1.00 91.81 211 GLY A O 1
ATOM 1642 N N . ALA A 1 212 ? -12.226 -4.613 9.703 1.00 92.19 212 ALA A N 1
ATOM 1643 C CA . ALA A 1 212 ? -13.145 -4.621 10.852 1.00 92.19 212 ALA A CA 1
ATOM 1644 C C . ALA A 1 212 ? -12.501 -5.148 12.154 1.00 92.19 212 ALA A C 1
ATOM 1646 O O . ALA A 1 212 ? -13.016 -4.930 13.245 1.00 92.19 212 ALA A O 1
ATOM 1647 N N . ASP A 1 213 ? -11.369 -5.841 12.038 1.00 93.44 213 ASP A N 1
ATOM 1648 C CA . ASP A 1 213 ? -10.539 -6.319 13.141 1.00 93.44 213 ASP A CA 1
ATOM 1649 C C . ASP A 1 213 ? -9.595 -5.247 13.715 1.00 93.44 213 ASP A C 1
ATOM 1651 O O . ASP A 1 213 ? -8.818 -5.534 14.627 1.00 93.44 213 ASP A O 1
ATOM 1655 N N . MET A 1 214 ? -9.642 -4.016 13.190 1.00 92.56 214 MET A N 1
ATOM 1656 C CA . MET A 1 214 ? -8.756 -2.908 13.560 1.00 92.56 214 MET A CA 1
ATOM 1657 C C . MET A 1 214 ? -7.265 -3.256 13.414 1.00 92.56 214 MET A C 1
ATOM 1659 O O . MET A 1 214 ? -6.421 -2.723 14.141 1.00 92.56 214 MET A O 1
ATOM 1663 N N . VAL A 1 215 ? -6.929 -4.175 12.501 1.00 96.25 215 VAL A N 1
ATOM 1664 C CA . VAL A 1 215 ? -5.549 -4.549 12.164 1.00 96.25 215 VAL A CA 1
ATOM 1665 C C . VAL A 1 215 ? -5.091 -3.751 10.951 1.00 96.25 215 VAL A C 1
ATOM 1667 O O . VAL A 1 215 ? -5.773 -3.725 9.923 1.00 96.25 215 VAL A O 1
ATOM 1670 N N . ALA A 1 216 ? -3.924 -3.122 11.074 1.00 97.62 216 ALA A N 1
ATOM 1671 C CA . ALA A 1 216 ? -3.306 -2.373 9.994 1.00 97.62 216 ALA A CA 1
ATOM 1672 C C . ALA A 1 216 ? -2.661 -3.310 8.969 1.00 97.62 216 ALA A C 1
ATOM 1674 O O . ALA A 1 216 ? -1.936 -4.247 9.327 1.00 97.62 216 ALA A O 1
ATOM 1675 N N . ARG A 1 217 ? -2.928 -3.046 7.688 1.00 98.31 217 ARG A N 1
ATOM 1676 C CA . ARG A 1 217 ? -2.388 -3.795 6.552 1.00 98.31 217 ARG A CA 1
ATOM 1677 C C . ARG A 1 217 ? -1.813 -2.833 5.527 1.00 98.31 217 ARG A C 1
ATOM 1679 O O . ARG A 1 217 ? -2.547 -2.022 4.967 1.00 98.31 217 ARG A O 1
ATOM 1686 N N . LEU A 1 218 ? -0.515 -2.946 5.281 1.00 98.25 218 LEU A N 1
ATOM 1687 C CA . LEU A 1 218 ? 0.172 -2.215 4.226 1.00 98.25 218 LEU A CA 1
ATOM 1688 C C . LEU A 1 218 ? -0.289 -2.732 2.857 1.00 98.25 218 LEU A C 1
ATOM 1690 O O . LEU A 1 218 ? -0.398 -3.944 2.649 1.00 98.25 218 LEU A O 1
ATOM 1694 N N . ALA A 1 219 ? -0.600 -1.814 1.955 1.00 95.75 219 ALA A N 1
ATOM 1695 C CA . ALA A 1 219 ? -1.188 -2.059 0.650 1.00 95.75 219 ALA A CA 1
ATOM 1696 C C . ALA A 1 219 ? -0.488 -1.219 -0.430 1.00 95.75 219 ALA A C 1
ATOM 1698 O O . ALA A 1 219 ? 0.283 -0.320 -0.129 1.00 95.75 219 ALA A O 1
ATOM 1699 N N . ASP A 1 220 ? -0.842 -1.492 -1.686 1.00 89.44 220 ASP A N 1
ATOM 1700 C CA . ASP A 1 220 ? -0.347 -0.815 -2.892 1.00 89.44 220 ASP A CA 1
ATOM 1701 C C . ASP A 1 220 ? 1.154 -0.999 -3.176 1.00 89.44 220 ASP A C 1
ATOM 1703 O O . ASP A 1 220 ? 1.997 -0.147 -2.912 1.00 89.44 220 ASP A O 1
ATOM 1707 N N . PHE A 1 221 ? 1.467 -2.130 -3.807 1.00 89.06 221 PHE A N 1
ATOM 1708 C CA . PHE A 1 221 ? 2.823 -2.527 -4.183 1.00 89.06 221 PHE A CA 1
ATOM 1709 C C . PHE A 1 221 ? 3.200 -2.092 -5.605 1.00 89.06 221 PHE A C 1
ATOM 1711 O O . PHE A 1 221 ? 4.214 -2.546 -6.129 1.00 89.06 221 PHE A O 1
ATOM 1718 N N . GLY A 1 222 ? 2.422 -1.209 -6.245 1.00 82.38 222 GLY A N 1
ATOM 1719 C CA . GLY A 1 222 ? 2.667 -0.774 -7.628 1.00 82.38 222 GLY A CA 1
ATOM 1720 C C . GLY A 1 222 ? 3.996 -0.038 -7.829 1.00 82.38 222 GLY A C 1
ATOM 1721 O O . GLY A 1 222 ? 4.497 0.045 -8.951 1.00 82.38 222 GLY A O 1
ATOM 1722 N N . LEU A 1 223 ? 4.579 0.473 -6.741 1.00 80.94 223 LEU A N 1
ATOM 1723 C CA . LEU A 1 223 ? 5.923 1.041 -6.706 1.00 80.94 223 LEU A CA 1
ATOM 1724 C C . LEU A 1 223 ? 6.918 0.159 -5.948 1.00 80.94 223 LEU A C 1
ATOM 1726 O O . LEU A 1 223 ? 8.073 0.540 -5.861 1.00 80.94 223 LEU A O 1
ATOM 1730 N N . ALA A 1 224 ? 6.552 -1.004 -5.419 1.00 85.06 224 ALA A N 1
ATOM 1731 C CA . ALA A 1 224 ? 7.515 -1.831 -4.700 1.00 85.06 224 ALA A CA 1
ATOM 1732 C C . ALA A 1 224 ? 8.526 -2.474 -5.667 1.00 85.06 224 ALA A C 1
ATOM 1734 O O . ALA A 1 224 ? 8.187 -2.821 -6.800 1.00 85.06 224 ALA A O 1
ATOM 1735 N N . GLU A 1 225 ? 9.781 -2.607 -5.241 1.00 85.00 225 GLU A N 1
ATOM 1736 C CA . GLU A 1 225 ? 10.854 -3.155 -6.076 1.00 85.00 225 GLU A CA 1
ATOM 1737 C C . GLU A 1 225 ? 11.945 -3.811 -5.227 1.00 85.00 225 GLU A C 1
ATOM 1739 O O . GLU A 1 225 ? 12.141 -3.457 -4.063 1.00 85.00 225 GLU A O 1
ATOM 1744 N N . GLU A 1 226 ? 12.656 -4.779 -5.802 1.00 86.38 226 GLU A N 1
ATOM 1745 C CA . GLU A 1 226 ? 13.809 -5.392 -5.147 1.00 86.38 226 GLU A CA 1
ATOM 1746 C C . GLU A 1 226 ? 14.954 -4.378 -5.027 1.00 86.38 226 GLU A C 1
ATOM 1748 O O . GLU A 1 226 ? 15.349 -3.747 -6.009 1.00 86.38 226 GLU A O 1
ATOM 1753 N N . GLU A 1 227 ? 15.546 -4.249 -3.841 1.00 83.44 227 GLU A N 1
ATOM 1754 C CA . GLU A 1 227 ? 16.659 -3.328 -3.594 1.00 83.44 227 GLU A CA 1
ATOM 1755 C C . GLU A 1 227 ? 17.8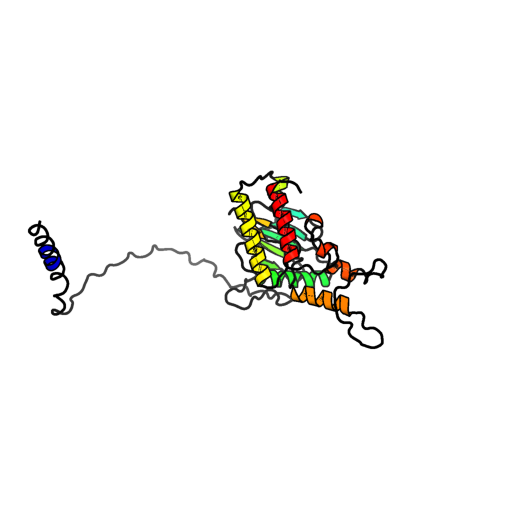43 -3.619 -4.527 1.00 83.44 227 GLU A C 1
ATOM 1757 O O . GLU A 1 227 ? 18.484 -2.703 -5.041 1.00 83.44 227 GLU A O 1
ATOM 1762 N N . ALA A 1 228 ? 18.110 -4.898 -4.802 1.00 80.56 228 ALA A N 1
ATOM 1763 C CA . ALA A 1 228 ? 19.147 -5.305 -5.742 1.00 80.56 228 ALA A CA 1
ATOM 1764 C C . ALA A 1 228 ? 18.865 -4.792 -7.165 1.00 80.56 228 ALA A C 1
ATOM 1766 O O . ALA A 1 228 ? 19.775 -4.278 -7.814 1.00 80.56 228 ALA A O 1
ATOM 1767 N N . ALA A 1 229 ? 17.613 -4.863 -7.628 1.00 80.38 229 ALA A N 1
ATOM 1768 C CA . ALA A 1 229 ? 17.204 -4.333 -8.928 1.00 80.38 229 ALA A CA 1
ATOM 1769 C C . ALA A 1 229 ? 17.292 -2.796 -8.972 1.00 80.38 229 ALA A C 1
ATOM 1771 O O . ALA A 1 229 ? 17.769 -2.233 -9.961 1.00 80.38 229 ALA A O 1
ATOM 1772 N N . LEU A 1 230 ? 16.934 -2.110 -7.880 1.00 77.81 230 LEU A N 1
ATOM 1773 C CA . LEU A 1 230 ? 17.099 -0.658 -7.736 1.00 77.81 230 LEU A CA 1
ATOM 1774 C C . LEU A 1 230 ? 18.569 -0.230 -7.787 1.00 77.81 230 LEU A C 1
ATOM 1776 O O . LEU A 1 230 ? 18.928 0.736 -8.462 1.00 77.81 230 LEU A O 1
ATOM 1780 N N . ARG A 1 231 ? 19.442 -0.966 -7.094 1.00 73.38 231 ARG A N 1
ATOM 1781 C CA . ARG A 1 231 ? 20.887 -0.726 -7.119 1.00 73.38 231 ARG A CA 1
ATOM 1782 C C . ARG A 1 231 ? 21.469 -1.005 -8.500 1.00 73.38 231 ARG A C 1
ATOM 1784 O O . ARG A 1 231 ? 22.229 -0.182 -8.997 1.00 73.38 231 ARG A O 1
ATOM 1791 N N . ALA A 1 232 ? 21.088 -2.112 -9.136 1.00 74.31 232 ALA A N 1
ATOM 1792 C CA . ALA A 1 232 ? 21.565 -2.482 -10.466 1.00 74.31 232 ALA A CA 1
ATOM 1793 C C . ALA A 1 232 ? 21.125 -1.481 -11.544 1.00 74.31 232 ALA A C 1
ATOM 1795 O O . ALA A 1 232 ? 21.923 -1.118 -12.402 1.00 74.31 232 ALA A O 1
ATOM 1796 N N . SER A 1 233 ? 19.884 -0.994 -11.487 1.00 68.56 233 SER A N 1
ATOM 1797 C CA . SER A 1 233 ? 19.378 0.024 -12.418 1.00 68.56 233 SER A CA 1
ATOM 1798 C C . SER A 1 233 ? 20.071 1.377 -12.234 1.00 68.56 233 SER A C 1
ATOM 1800 O O . SER A 1 233 ? 20.448 2.004 -13.224 1.00 68.56 233 SER A O 1
ATOM 1802 N N . LEU A 1 234 ? 20.344 1.795 -10.992 1.00 64.12 234 LEU A N 1
ATOM 1803 C CA . LEU A 1 234 ? 21.165 2.982 -10.740 1.00 64.12 234 LEU A CA 1
ATOM 1804 C C . LEU A 1 234 ? 22.606 2.788 -11.215 1.00 64.12 234 LEU A C 1
ATOM 1806 O O . LEU A 1 234 ? 23.170 3.684 -11.837 1.00 64.12 234 LEU A O 1
ATOM 1810 N N . GLN A 1 235 ? 23.199 1.628 -10.936 1.00 59.50 235 GLN A N 1
ATOM 1811 C CA . GLN A 1 235 ? 24.539 1.287 -11.390 1.00 59.50 235 GLN A CA 1
ATOM 1812 C C . GLN A 1 235 ? 24.602 1.369 -12.920 1.00 59.50 235 GLN A C 1
ATOM 1814 O O . GLN A 1 235 ? 25.415 2.110 -13.458 1.00 59.50 235 GLN A O 1
ATOM 1819 N N . ALA A 1 236 ? 23.676 0.725 -13.627 1.00 59.78 236 ALA A N 1
ATOM 1820 C CA . ALA A 1 236 ? 23.582 0.818 -15.079 1.00 59.78 236 ALA A CA 1
ATOM 1821 C C . ALA A 1 236 ? 23.459 2.272 -15.562 1.00 59.78 236 ALA A C 1
ATOM 1823 O O . ALA A 1 236 ? 24.114 2.642 -16.527 1.00 59.78 236 ALA A O 1
ATOM 1824 N N . ALA A 1 237 ? 22.687 3.120 -14.881 1.00 58.78 237 ALA A N 1
ATOM 1825 C CA . ALA A 1 237 ? 22.571 4.526 -15.253 1.00 58.78 237 ALA A CA 1
ATOM 1826 C C . ALA A 1 237 ? 23.859 5.334 -15.013 1.00 58.78 237 ALA A C 1
ATOM 1828 O O . ALA A 1 237 ? 24.232 6.136 -15.867 1.00 58.78 237 ALA A O 1
ATOM 1829 N N . ILE A 1 238 ? 24.553 5.115 -13.891 1.00 55.28 238 ILE A N 1
ATOM 1830 C CA . ILE A 1 238 ? 25.804 5.807 -13.537 1.00 55.28 238 ILE A CA 1
ATOM 1831 C C . ILE A 1 238 ? 26.960 5.367 -14.444 1.00 55.28 238 ILE A C 1
ATOM 1833 O O . ILE A 1 238 ? 27.755 6.202 -14.859 1.00 55.28 238 ILE A O 1
ATOM 1837 N N . TYR A 1 239 ? 27.039 4.076 -14.773 1.00 51.19 239 TYR A N 1
ATOM 1838 C CA . TYR A 1 239 ? 28.092 3.500 -15.614 1.00 51.19 239 TYR A CA 1
ATOM 1839 C C . TYR A 1 239 ? 27.725 3.462 -17.111 1.00 51.19 239 TYR A C 1
ATOM 1841 O O . TYR A 1 239 ? 28.489 2.930 -17.907 1.00 51.19 239 TYR A O 1
ATOM 1849 N N . SER A 1 240 ? 26.588 4.044 -17.522 1.00 47.75 240 SER A N 1
ATOM 1850 C CA . SER A 1 240 ? 26.180 4.112 -18.942 1.00 47.75 240 SER A CA 1
ATOM 1851 C C . SER A 1 240 ? 26.992 5.091 -19.797 1.00 47.75 240 SER A C 1
ATOM 1853 O O . SER A 1 240 ? 26.736 5.213 -20.994 1.00 47.75 240 SER A O 1
ATOM 1855 N N . THR A 1 241 ? 27.983 5.771 -19.224 1.00 45.19 241 THR A N 1
ATOM 1856 C CA . THR A 1 241 ? 28.981 6.523 -19.984 1.00 45.19 241 THR A CA 1
ATOM 1857 C C . THR A 1 241 ? 30.312 5.787 -19.918 1.00 45.19 241 THR A C 1
ATOM 1859 O O . THR A 1 241 ? 31.165 6.126 -19.105 1.00 45.19 241 THR A O 1
ATOM 1862 N N . GLU A 1 242 ? 30.485 4.767 -20.759 1.00 47.38 242 GLU A N 1
ATOM 1863 C CA . GLU A 1 242 ? 31.831 4.413 -21.203 1.00 47.38 242 GLU A CA 1
ATOM 1864 C C . GLU A 1 242 ? 32.314 5.555 -22.106 1.00 47.38 242 GLU A C 1
ATOM 1866 O O . GLU A 1 242 ? 31.708 5.867 -23.133 1.00 47.38 242 GLU A O 1
ATOM 1871 N N . ASP A 1 243 ? 33.379 6.233 -21.704 1.00 47.28 243 ASP A N 1
ATOM 1872 C CA . ASP A 1 243 ? 34.167 7.084 -22.579 1.00 47.28 243 ASP A CA 1
ATOM 1873 C C . ASP A 1 243 ? 34.824 6.226 -23.677 1.00 47.28 243 ASP A C 1
ATOM 1875 O O . ASP A 1 243 ? 35.044 5.027 -23.503 1.00 47.28 243 ASP A O 1
ATOM 1879 N N . LEU A 1 244 ? 35.129 6.844 -24.828 1.00 45.31 244 LEU A N 1
ATOM 1880 C CA . LEU A 1 244 ? 35.584 6.216 -26.089 1.00 45.31 244 LEU A CA 1
ATOM 1881 C C . LEU A 1 244 ? 36.810 5.274 -25.974 1.00 45.31 244 LEU A C 1
ATOM 1883 O O . LEU A 1 244 ? 37.199 4.657 -26.962 1.00 45.31 244 LEU A O 1
ATOM 1887 N N . GLU A 1 245 ? 37.415 5.155 -24.792 1.00 53.78 245 GLU A N 1
ATOM 1888 C CA . GLU A 1 245 ? 38.592 4.337 -24.486 1.00 53.78 245 GLU A CA 1
ATOM 1889 C C . GLU A 1 245 ? 38.314 3.170 -23.511 1.00 53.78 245 GLU A C 1
ATOM 1891 O O . GLU A 1 245 ? 39.247 2.457 -23.138 1.00 53.78 245 GLU A O 1
ATOM 1896 N N . GLY A 1 246 ? 37.057 2.937 -23.103 1.00 48.41 246 GLY A N 1
ATOM 1897 C CA . GLY A 1 246 ? 36.648 1.720 -22.385 1.00 48.41 246 GLY A CA 1
ATOM 1898 C C . GLY A 1 246 ? 37.248 1.542 -20.983 1.00 48.41 246 GLY A C 1
ATOM 1899 O O . GLY A 1 246 ? 37.490 0.412 -20.556 1.00 48.41 246 GLY A O 1
ATOM 1900 N N . LYS A 1 247 ? 37.526 2.632 -20.253 1.00 41.75 247 LYS A N 1
ATOM 1901 C CA . LYS A 1 247 ? 38.028 2.569 -18.869 1.00 41.75 247 LYS A CA 1
ATOM 1902 C C . LYS A 1 247 ? 36.921 2.836 -17.853 1.00 41.75 247 LYS A C 1
ATOM 1904 O O . LYS A 1 247 ? 36.297 3.886 -17.851 1.00 41.75 247 LYS A O 1
ATOM 1909 N N . THR A 1 248 ? 36.744 1.906 -16.917 1.00 42.88 248 THR A N 1
ATOM 1910 C CA . THR A 1 248 ? 35.883 2.072 -15.739 1.00 42.88 248 THR A CA 1
ATOM 1911 C C . THR A 1 248 ? 36.458 3.118 -14.785 1.00 42.88 248 THR A C 1
ATOM 1913 O O . THR A 1 248 ? 37.557 2.932 -14.258 1.00 42.88 248 THR A O 1
ATOM 1916 N N . VAL A 1 249 ? 35.707 4.189 -14.518 1.00 44.69 249 VAL A N 1
ATOM 1917 C CA . VAL A 1 249 ? 36.052 5.177 -13.486 1.00 44.69 249 VAL A CA 1
ATOM 1918 C C . VAL A 1 249 ? 35.520 4.702 -12.131 1.00 44.69 249 VAL A C 1
ATOM 1920 O O . VAL A 1 249 ? 34.350 4.342 -11.992 1.00 44.69 249 VAL A O 1
ATOM 1923 N N . ASP A 1 250 ? 36.403 4.665 -11.135 1.00 39.06 250 ASP A N 1
ATOM 1924 C CA . ASP A 1 250 ? 36.149 4.115 -9.803 1.00 39.06 250 ASP A CA 1
ATOM 1925 C C . ASP A 1 250 ? 35.042 4.911 -9.082 1.00 39.06 250 ASP A C 1
ATOM 1927 O O . ASP A 1 250 ? 35.170 6.106 -8.796 1.00 39.06 250 ASP A O 1
ATOM 1931 N N . GLY A 1 251 ? 33.908 4.251 -8.843 1.00 40.72 251 GLY A N 1
ATOM 1932 C CA . GLY A 1 251 ? 32.648 4.875 -8.441 1.00 40.72 251 GLY A CA 1
ATOM 1933 C C . GLY A 1 251 ? 32.633 5.316 -6.982 1.00 40.72 251 GLY A C 1
ATOM 1934 O O . GLY A 1 251 ? 32.069 4.640 -6.123 1.00 40.72 251 GLY A O 1
ATOM 1935 N N . ARG A 1 252 ? 33.188 6.494 -6.693 1.00 36.28 252 ARG A N 1
ATOM 1936 C CA . ARG A 1 252 ? 32.844 7.259 -5.488 1.00 36.28 252 ARG A CA 1
ATOM 1937 C C . ARG A 1 252 ? 31.825 8.326 -5.850 1.00 36.28 252 ARG A C 1
ATOM 1939 O O . ARG A 1 252 ? 32.149 9.239 -6.594 1.00 36.28 252 ARG A O 1
ATOM 1946 N N . TYR A 1 253 ? 30.625 8.188 -5.280 1.00 39.25 253 TYR A N 1
ATOM 1947 C CA . TYR A 1 253 ? 29.614 9.232 -5.088 1.00 39.25 253 TYR A CA 1
ATOM 1948 C C . TYR A 1 253 ? 29.609 10.320 -6.169 1.00 39.25 253 TYR A C 1
ATOM 1950 O O . TYR A 1 253 ? 30.271 11.346 -6.024 1.00 39.25 253 TYR A O 1
ATOM 1958 N N . VAL A 1 254 ? 28.804 10.148 -7.218 1.00 41.25 254 VAL A N 1
ATOM 1959 C CA . VAL A 1 254 ? 28.546 11.256 -8.143 1.00 41.25 254 VAL A CA 1
ATOM 1960 C C . VAL A 1 254 ? 27.676 12.287 -7.419 1.00 41.25 254 VAL A C 1
ATOM 1962 O O . VAL A 1 254 ? 26.448 12.216 -7.414 1.00 41.25 254 VAL A O 1
ATOM 1965 N N . THR A 1 255 ? 28.309 13.273 -6.784 1.00 37.66 255 THR A N 1
ATOM 1966 C CA . THR A 1 255 ? 27.717 14.606 -6.680 1.00 37.66 255 THR A CA 1
ATOM 1967 C C . THR A 1 255 ? 27.595 15.123 -8.103 1.00 37.66 255 THR A C 1
ATOM 1969 O O . THR A 1 255 ? 28.603 15.462 -8.717 1.00 37.66 255 THR A O 1
ATOM 1972 N N . VAL A 1 256 ? 26.379 15.127 -8.650 1.00 40.94 256 VAL A N 1
ATOM 1973 C CA . VAL A 1 256 ? 26.116 15.711 -9.968 1.00 40.94 256 VAL A CA 1
ATOM 1974 C C . VAL A 1 256 ? 26.507 17.192 -9.888 1.00 40.94 256 VAL A C 1
ATOM 1976 O O . VAL A 1 256 ? 25.895 17.919 -9.098 1.00 40.94 256 VAL A O 1
ATOM 1979 N N . PRO A 1 257 ? 27.522 17.668 -10.634 1.00 32.84 257 PRO A N 1
ATOM 1980 C CA . PRO A 1 257 ? 27.871 19.079 -10.625 1.00 32.84 257 PRO A CA 1
ATOM 1981 C C . PRO A 1 257 ? 26.688 19.874 -11.173 1.00 32.84 257 PRO A C 1
ATOM 1983 O O . PRO A 1 257 ? 26.094 19.489 -12.190 1.00 32.84 257 PRO A O 1
ATOM 1986 N N . ALA A 1 258 ? 26.346 20.976 -10.504 1.00 35.59 258 ALA A N 1
ATOM 1987 C CA . ALA A 1 258 ? 25.340 21.913 -10.980 1.00 35.59 258 ALA A CA 1
ATOM 1988 C C . ALA A 1 258 ? 25.749 22.413 -12.377 1.00 35.59 258 ALA A C 1
ATOM 1990 O O . ALA A 1 258 ? 26.687 23.193 -12.507 1.00 35.59 258 ALA A O 1
ATOM 1991 N N . GLY A 1 259 ? 25.079 21.910 -13.418 1.00 39.88 259 GLY A N 1
ATOM 1992 C CA . GLY A 1 259 ? 25.330 22.292 -14.812 1.00 39.88 259 GLY A CA 1
ATOM 1993 C C . GLY A 1 259 ? 25.536 21.146 -15.809 1.00 39.88 259 GLY A C 1
ATOM 1994 O O . GLY A 1 259 ? 25.582 21.424 -17.003 1.00 39.88 259 GLY A O 1
ATOM 1995 N N . SER A 1 260 ? 25.619 19.878 -15.386 1.00 37.50 260 SER A N 1
ATOM 1996 C CA . SER A 1 260 ? 25.676 18.754 -16.341 1.00 37.50 260 SER A CA 1
ATOM 1997 C C . SER A 1 260 ? 24.279 18.373 -16.851 1.00 37.50 260 SER A C 1
ATOM 1999 O O . SER A 1 260 ? 23.328 18.209 -16.081 1.00 37.50 260 SER A O 1
ATOM 2001 N N . SER A 1 261 ? 24.139 18.295 -18.175 1.00 35.03 261 SER A N 1
ATOM 2002 C CA . SER A 1 261 ? 22.897 17.974 -18.876 1.00 35.03 261 SER A CA 1
ATOM 2003 C C . SER A 1 261 ? 22.402 16.587 -18.465 1.00 35.03 261 SER A C 1
ATOM 2005 O O . SER A 1 261 ? 23.074 15.576 -18.642 1.00 35.03 261 SER A O 1
ATOM 2007 N N . ALA A 1 262 ? 21.215 16.580 -17.859 1.00 36.19 262 ALA A N 1
ATOM 2008 C CA . ALA A 1 262 ? 20.593 15.414 -17.253 1.00 36.19 262 ALA A CA 1
ATOM 2009 C C . ALA A 1 262 ? 20.506 14.223 -18.228 1.00 36.19 262 ALA A C 1
ATOM 2011 O O . ALA A 1 262 ? 20.162 14.431 -19.397 1.00 36.19 262 ALA A O 1
ATOM 2012 N N . PRO A 1 263 ? 20.689 12.974 -17.755 1.00 38.66 263 PRO A N 1
ATOM 2013 C CA . PRO A 1 263 ? 20.232 11.829 -18.518 1.00 38.66 263 PRO A CA 1
ATOM 2014 C C . PRO A 1 263 ? 18.729 12.003 -18.751 1.00 38.66 263 PRO A C 1
ATOM 2016 O O . PRO A 1 263 ? 17.969 12.321 -17.831 1.00 38.66 263 PRO A O 1
ATOM 2019 N N . SER A 1 264 ? 18.343 11.877 -20.020 1.00 38.97 264 SER A N 1
ATOM 2020 C CA . SER A 1 264 ? 16.986 12.049 -20.544 1.00 38.97 264 SER A CA 1
ATOM 2021 C C . SER A 1 264 ? 15.898 11.472 -19.622 1.00 38.97 264 SER A C 1
ATOM 2023 O O . SER A 1 264 ? 16.099 10.460 -18.952 1.00 38.97 264 SER A O 1
ATOM 2025 N N . GLY A 1 265 ? 14.731 12.131 -19.583 1.00 38.62 265 GLY A N 1
ATOM 2026 C CA . GLY A 1 265 ? 13.661 11.983 -18.577 1.00 38.62 265 GLY A CA 1
ATOM 2027 C C . GLY A 1 265 ? 13.087 10.580 -18.299 1.00 38.62 265 GLY A C 1
ATOM 2028 O O . GLY A 1 265 ? 12.173 10.457 -17.487 1.00 38.62 265 GLY A O 1
ATOM 2029 N N . GLY A 1 266 ? 13.611 9.517 -18.915 1.00 48.31 266 GLY A N 1
ATOM 2030 C CA . GLY A 1 266 ? 13.370 8.127 -18.526 1.00 48.31 266 GLY A CA 1
ATOM 2031 C C . GLY A 1 266 ? 13.965 7.763 -17.159 1.00 48.31 266 GLY A C 1
ATOM 2032 O O . GLY A 1 266 ? 13.258 7.168 -16.349 1.00 48.31 266 GLY A O 1
ATOM 2033 N N . PHE A 1 267 ? 15.198 8.196 -16.855 1.00 44.75 267 PHE A N 1
ATOM 2034 C CA . PHE A 1 267 ? 15.846 7.944 -15.553 1.00 44.75 267 PHE A CA 1
ATOM 2035 C C . PHE A 1 267 ? 15.086 8.624 -14.400 1.00 44.75 267 PHE A C 1
ATOM 2037 O O . PHE A 1 267 ? 14.837 8.032 -13.351 1.00 44.75 267 PHE A O 1
ATOM 2044 N N . GLN A 1 268 ? 14.616 9.854 -14.636 1.00 49.81 268 GLN A N 1
ATOM 2045 C CA . GLN A 1 268 ? 13.823 10.624 -13.671 1.00 49.81 268 GLN A CA 1
ATOM 2046 C C . GLN A 1 268 ? 12.511 9.924 -13.287 1.00 49.81 268 GLN A C 1
ATOM 2048 O O . GLN A 1 268 ? 12.133 9.954 -12.121 1.00 49.81 268 GLN A O 1
ATOM 2053 N N . ARG A 1 269 ? 11.830 9.272 -14.242 1.00 53.78 269 ARG A N 1
ATOM 2054 C CA . ARG A 1 269 ? 10.550 8.582 -13.999 1.00 53.78 269 ARG A CA 1
ATOM 2055 C C . ARG A 1 269 ? 10.689 7.255 -13.249 1.00 53.78 269 ARG A C 1
ATOM 2057 O O . ARG A 1 269 ? 9.690 6.783 -12.719 1.00 53.78 269 ARG A O 1
ATOM 2064 N N . GLN A 1 270 ? 11.868 6.632 -13.255 1.00 58.84 270 GLN A N 1
ATOM 2065 C CA . GLN A 1 270 ? 12.076 5.316 -12.638 1.00 58.84 270 GLN A CA 1
ATOM 2066 C C . GLN A 1 270 ? 12.535 5.402 -11.177 1.00 58.84 270 GLN A C 1
ATOM 2068 O O . GLN A 1 270 ? 12.152 4.550 -10.382 1.00 58.84 270 GLN A O 1
ATOM 2073 N N . HIS A 1 271 ? 13.310 6.429 -10.808 1.00 58.84 271 HIS A N 1
ATOM 2074 C CA . HIS A 1 271 ? 13.943 6.495 -9.481 1.00 58.84 271 HIS A CA 1
ATOM 2075 C C . HIS A 1 271 ? 13.348 7.537 -8.528 1.00 58.84 271 HIS A C 1
ATOM 2077 O O . HIS A 1 271 ? 13.464 7.378 -7.318 1.00 58.84 271 HIS A O 1
ATOM 2083 N N . MET A 1 272 ? 12.686 8.578 -9.042 1.00 65.38 272 MET A N 1
ATOM 2084 C CA . MET A 1 272 ? 12.006 9.591 -8.227 1.00 65.38 272 MET A CA 1
ATOM 2085 C C . MET A 1 272 ? 10.502 9.299 -8.210 1.00 65.38 272 MET A C 1
ATOM 2087 O O . MET A 1 272 ? 9.713 9.936 -8.909 1.00 65.38 272 MET A O 1
ATOM 2091 N N . VAL A 1 273 ? 10.128 8.271 -7.452 1.00 70.94 273 VAL A N 1
ATOM 2092 C CA . VAL A 1 273 ? 8.749 7.780 -7.321 1.00 70.94 273 VAL A CA 1
ATOM 2093 C C . VAL A 1 273 ? 8.288 7.851 -5.868 1.00 70.94 273 VAL A C 1
ATOM 2095 O O . VAL A 1 273 ? 9.111 7.890 -4.957 1.00 70.94 273 VAL A O 1
ATOM 2098 N N . GLY A 1 274 ? 6.971 7.892 -5.668 1.00 76.75 274 GLY A N 1
ATOM 2099 C CA . GLY A 1 274 ? 6.336 8.023 -4.356 1.00 76.75 274 GLY A CA 1
ATOM 2100 C C . GLY A 1 274 ? 5.584 9.343 -4.194 1.00 76.75 274 GLY A C 1
ATOM 2101 O O . GLY A 1 274 ? 5.447 10.138 -5.128 1.00 76.75 274 GLY A O 1
ATOM 2102 N N . SER A 1 275 ? 5.073 9.572 -2.992 1.00 84.44 275 SER A N 1
ATOM 2103 C CA . SER A 1 275 ? 4.297 10.768 -2.657 1.00 84.44 275 SER A CA 1
ATOM 2104 C C . SER A 1 275 ? 5.204 11.838 -2.049 1.00 84.44 275 SER A C 1
ATOM 2106 O O . SER A 1 275 ? 5.851 11.579 -1.041 1.00 84.44 275 SER A O 1
ATOM 2108 N N . LEU A 1 276 ? 5.247 13.035 -2.650 1.00 87.62 276 LEU A N 1
ATOM 2109 C CA . LEU A 1 276 ? 6.263 14.070 -2.382 1.00 87.62 276 LEU A CA 1
ATOM 2110 C C . LEU A 1 276 ? 6.488 14.375 -0.889 1.00 87.62 276 LEU A C 1
ATOM 2112 O O . LEU A 1 276 ? 7.633 14.493 -0.471 1.00 87.62 276 LEU A O 1
ATOM 2116 N N . ALA A 1 277 ? 5.418 14.459 -0.091 1.00 90.50 277 ALA A N 1
ATOM 2117 C CA . ALA A 1 277 ? 5.489 14.757 1.345 1.00 90.50 277 ALA A CA 1
ATOM 2118 C C . ALA A 1 277 ? 6.205 13.675 2.180 1.00 90.50 277 ALA A C 1
ATOM 2120 O O . ALA A 1 277 ? 6.692 13.962 3.267 1.00 90.50 277 ALA A O 1
ATOM 2121 N N . TYR A 1 278 ? 6.298 12.448 1.663 1.00 93.25 278 TYR A N 1
ATOM 2122 C CA . TYR A 1 278 ? 6.883 11.291 2.346 1.00 93.25 278 TYR A CA 1
ATOM 2123 C C . TYR A 1 278 ? 8.220 10.865 1.730 1.00 93.25 278 TYR A C 1
ATOM 2125 O O . TYR A 1 278 ? 8.834 9.908 2.195 1.00 93.25 278 TYR A O 1
ATOM 2133 N N . MET A 1 279 ? 8.679 11.543 0.672 1.00 90.62 279 MET A N 1
ATOM 2134 C CA . MET A 1 279 ? 9.944 11.206 0.026 1.00 90.62 279 MET A CA 1
ATOM 2135 C C . MET A 1 279 ? 11.119 11.570 0.926 1.00 90.62 279 MET A C 1
ATOM 2137 O O . MET A 1 279 ? 11.264 12.717 1.352 1.00 90.62 279 MET A O 1
ATOM 2141 N N . ALA A 1 280 ? 12.003 10.602 1.143 1.00 89.31 280 ALA A N 1
ATOM 2142 C CA . ALA A 1 280 ? 13.237 10.835 1.868 1.00 89.31 280 ALA A CA 1
ATOM 2143 C C . ALA A 1 280 ? 14.162 11.814 1.116 1.00 89.31 280 ALA A C 1
ATOM 2145 O O . ALA A 1 280 ? 14.149 11.849 -0.124 1.00 89.31 280 ALA A O 1
ATOM 2146 N N . PRO A 1 281 ? 14.989 12.607 1.824 1.00 87.81 281 PRO A N 1
ATOM 2147 C CA . PRO A 1 281 ? 15.873 13.591 1.204 1.00 87.81 281 PRO A CA 1
ATOM 2148 C C . PRO A 1 281 ? 16.780 12.994 0.126 1.00 87.81 281 PRO A C 1
ATOM 2150 O O . PRO A 1 281 ? 17.000 13.614 -0.910 1.00 87.81 281 PRO A O 1
ATOM 2153 N N . GLU A 1 282 ? 17.278 11.777 0.323 1.00 80.44 282 GLU A N 1
ATOM 2154 C CA . GLU A 1 282 ? 18.101 11.062 -0.645 1.00 80.44 282 GLU A CA 1
ATOM 2155 C C . GLU A 1 282 ? 17.345 10.742 -1.942 1.00 80.44 282 GLU A C 1
ATOM 2157 O O . GLU A 1 282 ? 17.923 10.878 -3.021 1.00 80.44 282 GLU A O 1
ATOM 2162 N N . VAL A 1 283 ? 16.051 10.416 -1.864 1.00 81.56 283 VAL A N 1
ATOM 2163 C CA . VAL A 1 283 ? 15.193 10.181 -3.037 1.00 81.56 283 VAL A CA 1
ATOM 2164 C C . VAL A 1 283 ? 14.986 11.491 -3.802 1.00 81.56 283 VAL A C 1
ATOM 2166 O O . VAL A 1 283 ? 15.143 11.529 -5.024 1.00 81.56 283 VAL A O 1
ATOM 2169 N N . LEU A 1 284 ? 14.742 12.597 -3.089 1.00 81.44 284 LEU A N 1
ATOM 2170 C CA . LEU A 1 284 ? 14.648 13.942 -3.679 1.00 81.44 284 LEU A CA 1
ATOM 2171 C C . LEU A 1 284 ? 15.973 14.390 -4.318 1.00 81.44 284 LEU A C 1
ATOM 2173 O O . LEU A 1 284 ? 15.987 15.040 -5.365 1.00 81.44 284 LEU A O 1
ATOM 2177 N N . MET A 1 285 ? 17.099 13.987 -3.727 1.00 77.62 285 MET A N 1
ATOM 2178 C CA . MET A 1 285 ? 18.451 14.184 -4.256 1.00 77.62 285 MET A CA 1
ATOM 2179 C C . MET A 1 285 ? 18.828 13.174 -5.352 1.00 77.62 285 MET A C 1
ATOM 2181 O O . MET A 1 285 ? 19.995 13.109 -5.742 1.00 77.62 285 MET A O 1
ATOM 2185 N N . ARG A 1 286 ? 17.854 12.424 -5.889 1.00 70.38 286 ARG A N 1
ATOM 2186 C CA . ARG A 1 286 ? 18.013 11.486 -7.013 1.00 70.38 286 ARG A CA 1
ATOM 2187 C C . ARG A 1 286 ? 18.953 10.317 -6.711 1.00 70.38 286 ARG A C 1
ATOM 2189 O O . ARG A 1 286 ? 19.678 9.856 -7.592 1.00 70.38 286 ARG A O 1
ATOM 2196 N N . ARG A 1 287 ? 18.953 9.844 -5.467 1.00 70.00 287 ARG A N 1
ATOM 2197 C CA . ARG A 1 287 ? 19.639 8.616 -5.052 1.00 70.00 287 ARG A CA 1
ATOM 2198 C C . ARG A 1 287 ? 18.656 7.447 -5.027 1.00 70.00 287 ARG A C 1
ATOM 2200 O O . ARG A 1 287 ? 17.443 7.639 -5.075 1.00 70.00 287 ARG A O 1
ATOM 2207 N N . VAL A 1 288 ? 19.191 6.228 -4.969 1.00 70.12 288 VAL A N 1
ATOM 2208 C CA . VAL A 1 288 ? 18.372 5.014 -4.850 1.00 70.12 288 VAL A CA 1
ATOM 2209 C C . VAL A 1 288 ? 17.603 5.043 -3.544 1.00 70.12 288 VAL A C 1
ATOM 2211 O O . VAL A 1 288 ? 18.199 5.219 -2.485 1.00 70.12 288 VAL A O 1
ATOM 2214 N N . ALA A 1 289 ? 16.293 4.826 -3.640 1.00 74.88 289 ALA A N 1
ATOM 2215 C CA . ALA A 1 289 ? 15.477 4.508 -2.484 1.00 74.88 289 ALA A CA 1
ATOM 2216 C C . ALA A 1 289 ? 15.961 3.180 -1.884 1.00 74.88 289 ALA A C 1
ATOM 2218 O O . ALA A 1 289 ? 15.910 2.139 -2.540 1.00 74.88 289 ALA A O 1
ATOM 2219 N N . THR A 1 290 ? 16.453 3.234 -0.652 1.00 86.62 290 THR A N 1
ATOM 2220 C CA . THR A 1 290 ? 16.807 2.062 0.154 1.00 86.62 290 THR A CA 1
ATOM 2221 C C . THR A 1 290 ? 15.702 1.792 1.173 1.00 86.62 290 THR A C 1
ATOM 2223 O O . THR A 1 290 ? 14.693 2.497 1.225 1.00 86.62 290 THR A O 1
ATOM 2226 N N . TYR A 1 291 ? 15.905 0.799 2.036 1.00 91.94 291 TYR A N 1
ATOM 2227 C CA . TYR A 1 291 ? 15.052 0.574 3.205 1.00 91.94 291 TYR A CA 1
ATOM 2228 C C . TYR A 1 291 ? 14.937 1.815 4.109 1.00 91.94 291 TYR A C 1
ATOM 2230 O O . TYR A 1 291 ? 13.899 2.027 4.734 1.00 91.94 291 TYR A O 1
ATOM 2238 N N . ASP A 1 292 ? 15.966 2.671 4.132 1.00 89.75 292 ASP A N 1
ATOM 2239 C CA . ASP A 1 292 ? 15.971 3.915 4.910 1.00 89.75 292 ASP A CA 1
ATOM 2240 C C . ASP A 1 292 ? 14.951 4.929 4.377 1.00 89.75 292 ASP A C 1
ATOM 2242 O O . ASP A 1 292 ? 14.361 5.677 5.157 1.00 89.75 292 ASP A O 1
ATOM 2246 N N . ALA A 1 293 ? 14.668 4.900 3.070 1.00 91.50 293 ALA A N 1
ATOM 2247 C CA . ALA A 1 293 ? 13.646 5.753 2.480 1.00 91.50 293 ALA A CA 1
ATOM 2248 C C . ALA A 1 293 ? 12.240 5.363 2.970 1.00 91.50 293 ALA A C 1
ATOM 2250 O O . ALA A 1 293 ? 11.431 6.237 3.287 1.00 91.50 293 ALA A O 1
ATOM 2251 N N . ASP A 1 294 ? 11.963 4.060 3.108 1.00 95.75 294 ASP A N 1
ATOM 2252 C CA . ASP A 1 294 ? 10.721 3.575 3.723 1.00 95.75 294 ASP A CA 1
ATOM 2253 C C . ASP A 1 294 ? 10.660 3.942 5.217 1.00 95.75 294 ASP A C 1
ATOM 2255 O O . ASP A 1 294 ? 9.594 4.301 5.718 1.00 95.75 294 ASP A O 1
ATOM 2259 N N . ALA A 1 295 ? 11.792 3.890 5.931 1.00 96.25 295 ALA A N 1
ATOM 2260 C CA . ALA A 1 295 ? 11.868 4.273 7.341 1.00 96.25 295 ALA A CA 1
ATOM 2261 C C . ALA A 1 295 ? 11.611 5.777 7.552 1.00 96.25 295 ALA A C 1
ATOM 2263 O O . ALA A 1 295 ? 10.893 6.158 8.480 1.00 96.25 295 ALA A O 1
ATOM 2264 N N . TYR A 1 296 ? 12.139 6.632 6.671 1.00 96.88 296 TYR A N 1
ATOM 2265 C CA . TYR A 1 296 ? 11.846 8.065 6.664 1.00 96.88 296 TYR A CA 1
ATOM 2266 C C . TYR A 1 296 ? 10.352 8.320 6.442 1.00 96.88 296 TYR A C 1
ATOM 2268 O O . TYR A 1 296 ? 9.711 9.009 7.239 1.00 96.88 296 TYR A O 1
ATOM 2276 N N . ALA A 1 297 ? 9.785 7.712 5.398 1.00 97.00 297 ALA A N 1
ATOM 2277 C CA . ALA A 1 297 ? 8.372 7.832 5.062 1.00 97.00 297 ALA A CA 1
ATOM 2278 C C . ALA A 1 297 ? 7.467 7.349 6.212 1.00 97.00 297 ALA A C 1
ATOM 2280 O O . ALA A 1 297 ? 6.479 8.004 6.549 1.00 97.00 297 ALA A O 1
ATOM 2281 N N . PHE A 1 298 ? 7.846 6.255 6.880 1.00 97.94 298 PHE A N 1
ATOM 2282 C CA . PHE A 1 298 ? 7.187 5.757 8.088 1.00 97.94 298 PHE A CA 1
ATOM 2283 C C . PHE A 1 298 ? 7.234 6.763 9.251 1.00 97.94 298 PHE A C 1
ATOM 2285 O O . PHE A 1 298 ? 6.243 6.914 9.967 1.00 97.94 298 PHE A O 1
ATOM 2292 N N . GLY A 1 299 ? 8.345 7.484 9.427 1.00 97.38 299 GLY A N 1
ATOM 2293 C CA . GLY A 1 299 ? 8.465 8.551 10.423 1.00 97.38 299 GLY A CA 1
ATOM 2294 C C . GLY A 1 299 ? 7.507 9.717 10.162 1.00 97.38 299 GLY A C 1
ATOM 2295 O O . GLY A 1 299 ? 6.795 10.140 11.074 1.00 97.38 299 GLY A O 1
ATOM 2296 N N . VAL A 1 300 ? 7.428 10.185 8.911 1.00 96.94 300 VAL A N 1
ATOM 2297 C CA . VAL A 1 300 ? 6.476 11.236 8.498 1.00 96.94 300 VAL A CA 1
ATOM 2298 C C . VAL A 1 300 ? 5.034 10.779 8.730 1.00 96.94 300 VAL A C 1
ATOM 2300 O O . VAL A 1 300 ? 4.261 11.476 9.385 1.00 96.94 300 VAL A O 1
ATOM 2303 N N . TYR A 1 301 ? 4.704 9.563 8.286 1.00 96.19 301 TYR A N 1
ATOM 2304 C CA . TYR A 1 301 ? 3.419 8.908 8.536 1.00 96.19 301 TYR A CA 1
ATOM 2305 C C . TYR A 1 301 ? 3.053 8.872 10.030 1.00 96.19 301 TYR A C 1
ATOM 2307 O O . TYR A 1 301 ? 1.919 9.183 10.401 1.00 96.19 301 TYR A O 1
ATOM 2315 N N . ALA A 1 302 ? 3.999 8.518 10.903 1.00 96.69 302 ALA A N 1
ATOM 2316 C CA . ALA A 1 302 ? 3.753 8.455 12.338 1.00 96.69 302 ALA A CA 1
ATOM 2317 C C . ALA A 1 302 ? 3.423 9.831 12.932 1.00 96.69 302 ALA A C 1
ATOM 2319 O O . ALA A 1 302 ? 2.498 9.946 13.741 1.00 96.69 302 ALA A O 1
ATOM 2320 N N . CYS A 1 303 ? 4.148 10.872 12.514 1.00 96.00 303 CYS A N 1
ATOM 2321 C CA . CYS A 1 303 ? 3.887 12.250 12.924 1.00 96.00 303 CYS A CA 1
ATOM 2322 C C . CYS A 1 303 ? 2.517 12.743 12.446 1.00 96.00 303 CYS A C 1
ATOM 2324 O O . CYS A 1 303 ? 1.771 13.325 13.236 1.00 96.00 303 CYS A O 1
ATOM 2326 N N . GLU A 1 304 ? 2.161 12.478 11.192 1.00 95.62 304 GLU A N 1
ATOM 2327 C CA . GLU A 1 304 ? 0.870 12.861 10.617 1.00 95.62 304 GLU A CA 1
ATOM 2328 C C . GLU A 1 304 ? -0.296 12.247 11.395 1.00 95.62 304 GLU A C 1
ATOM 2330 O O . GLU A 1 304 ? -1.202 12.961 11.816 1.00 95.62 304 GLU A O 1
ATOM 2335 N N . VAL A 1 305 ? -0.266 10.940 11.671 1.00 94.81 305 VAL A N 1
ATOM 2336 C CA . VAL A 1 305 ? -1.365 10.279 12.397 1.00 94.81 305 VAL A CA 1
ATOM 2337 C C . VAL A 1 305 ? -1.428 10.723 13.862 1.00 94.81 305 VAL A C 1
ATOM 2339 O O . VAL A 1 305 ? -2.516 10.849 14.426 1.00 94.81 305 VAL A O 1
ATOM 2342 N N . ALA A 1 306 ? -0.279 10.985 14.491 1.00 94.44 306 ALA A N 1
ATOM 2343 C CA . ALA A 1 306 ? -0.226 11.462 15.872 1.00 94.44 306 ALA A CA 1
ATOM 2344 C C . ALA A 1 306 ? -0.786 12.885 16.032 1.00 94.44 306 ALA A C 1
ATOM 2346 O O . ALA A 1 306 ? -1.389 13.202 17.058 1.00 94.44 306 ALA A O 1
ATOM 2347 N N . THR A 1 307 ? -0.576 13.741 15.032 1.00 92.94 307 THR A N 1
ATOM 2348 C CA . THR A 1 307 ? -0.980 15.156 15.063 1.00 92.94 307 THR A CA 1
ATOM 2349 C C . THR A 1 307 ? -2.328 15.404 14.389 1.00 92.94 307 THR A C 1
ATOM 2351 O O . THR A 1 307 ? -3.024 16.361 14.725 1.00 92.94 307 THR A O 1
ATOM 2354 N N . GLY A 1 308 ? -2.722 14.532 13.462 1.00 88.81 308 GLY A N 1
ATOM 2355 C CA . GLY A 1 308 ? -3.850 14.739 12.564 1.00 88.81 308 GLY A CA 1
ATOM 2356 C C . GLY A 1 308 ? -3.613 15.842 11.529 1.00 88.81 308 GLY A C 1
ATOM 2357 O O . GLY A 1 308 ? -4.593 16.404 11.046 1.00 88.81 308 GLY A O 1
ATOM 2358 N N . VAL A 1 309 ? -2.353 16.191 11.242 1.00 85.44 309 VAL A N 1
ATOM 2359 C CA . VAL A 1 309 ? -1.959 17.237 10.284 1.00 85.44 309 VAL A CA 1
ATOM 2360 C C . VAL A 1 309 ? -1.223 16.588 9.116 1.00 85.44 309 VAL A C 1
ATOM 2362 O O . VAL A 1 309 ? -0.243 15.881 9.347 1.00 85.44 309 VAL A O 1
ATOM 2365 N N . ALA A 1 310 ? -1.726 16.820 7.900 1.00 72.69 310 ALA A N 1
ATOM 2366 C CA . ALA A 1 310 ? -1.139 16.355 6.641 1.00 72.69 310 ALA A CA 1
ATOM 2367 C C . ALA A 1 310 ? 0.052 17.213 6.191 1.00 72.69 310 ALA A C 1
ATOM 2369 O O . ALA A 1 310 ? 0.033 18.437 6.466 1.00 72.69 310 ALA A O 1
#

InterPro domains:
  IPR000719 Protein kinase domain [PS50011] (83-310)
  IPR000719 Protein kinase domain [SM00220] (82-310)
  IPR001245 Serine-threonine/tyrosine-protein kinase, catalytic domain [PF07714] (103-227)
  IPR008271 Serine/threonine-protein kinase, active site [PS00108] (198-210)
  IPR011009 Protein kinase-like domain superfamily [SSF56112] (87-309)
  IPR051681 Serine/Threonine Kinases and Pseudokinases [PTHR44329] (89-308)

Secondary structure (DSSP, 8-state):
--SSSTTTHHHHTTTSTTSS-----------PPP---PPPPPS---TT------------TTSTT--SSTT--------S---S-PEEEEE-SSEEEEEEEETTEEEEEEEE---SHHHHHHHHHHHHHHHH---TTB----EEEEETTEEEEEEE--TT-BHHIIIIIS-----HHHHHHHHHHHHHHHHHHHTTTEE-S--SGGGEEE-TT--EEE---TT-EEHHHHHHHHHHHHS----TT-PPP--------TTPPPP-THHHHHHS-S-GGG--HHHHTTPPP-HHHHHHHHHHHHHHHHHT--